Protein AF-0000000072578718 (afdb_homodimer)

pLDDT: mean 79.41, std 19.2, range [30.25, 97.88]

Structure (mmCIF, N/CA/C/O backbone):
data_AF-0000000072578718-model_v1
#
loop_
_entity.id
_entity.type
_entity.pdbx_description
1 polymer Regulator
#
loop_
_atom_site.group_PDB
_atom_site.id
_atom_site.type_symbol
_atom_site.label_atom_id
_atom_site.label_alt_id
_atom_site.label_comp_id
_atom_site.label_asym_id
_atom_site.label_entity_id
_atom_site.label_seq_id
_atom_site.pdbx_PDB_ins_code
_atom_site.Cartn_x
_atom_site.Cartn_y
_atom_site.Cartn_z
_atom_site.occupancy
_atom_site.B_iso_or_equiv
_atom_site.auth_seq_id
_atom_site.auth_comp_id
_atom_site.auth_asym_id
_atom_site.auth_atom_id
_atom_site.pdbx_PDB_model_num
ATOM 1 N N . MET A 1 1 ? 23.891 -76.688 -26.266 1 36.97 1 MET A N 1
ATOM 2 C CA . MET A 1 1 ? 22.969 -75.688 -26.719 1 36.97 1 MET A CA 1
ATOM 3 C C . MET A 1 1 ? 22.672 -74.688 -25.594 1 36.97 1 MET A C 1
ATOM 5 O O . MET A 1 1 ? 21.922 -75 -24.672 1 36.97 1 MET A O 1
ATOM 9 N N . SER A 1 2 ? 23.719 -73.938 -25.172 1 45.69 2 SER A N 1
ATOM 10 C CA . SER A 1 2 ? 23.828 -72.875 -24.156 1 45.69 2 SER A CA 1
ATOM 11 C C . SER A 1 2 ? 22.906 -71.75 -24.484 1 45.69 2 SER A C 1
ATOM 13 O O . SER A 1 2 ? 23.031 -71.062 -25.516 1 45.69 2 SER A O 1
ATOM 15 N N . GLY A 1 3 ? 21.594 -71.812 -24.156 1 40.5 3 GLY A N 1
ATOM 16 C CA . GLY A 1 3 ? 20.594 -70.812 -24.281 1 40.5 3 GLY A CA 1
ATOM 17 C C . GLY A 1 3 ? 21.016 -69.5 -23.609 1 40.5 3 GLY A C 1
ATOM 18 O O . GLY A 1 3 ? 21.203 -69.438 -22.391 1 40.5 3 GLY A O 1
ATOM 19 N N . ASP A 1 4 ? 21.766 -68.688 -24.328 1 46.59 4 ASP A N 1
ATOM 20 C CA . ASP A 1 4 ? 22.094 -67.312 -23.953 1 46.59 4 ASP A CA 1
ATOM 21 C C . ASP A 1 4 ? 20.844 -66.5 -23.656 1 46.59 4 ASP A C 1
ATOM 23 O O . ASP A 1 4 ? 20.016 -66.25 -24.547 1 46.59 4 ASP A O 1
ATOM 27 N N . HIS A 1 5 ? 20.266 -66.625 -22.422 1 47.31 5 HIS A N 1
ATOM 28 C CA . HIS A 1 5 ? 19.234 -65.688 -21.953 1 47.31 5 HIS A CA 1
ATOM 29 C C . HIS A 1 5 ? 19.734 -64.25 -22.016 1 47.31 5 HIS A C 1
ATOM 31 O O . HIS A 1 5 ? 20.656 -63.875 -21.297 1 47.31 5 HIS A O 1
ATOM 37 N N . HIS A 1 6 ? 19.797 -63.688 -23.203 1 49.41 6 HIS A N 1
ATOM 38 C CA . HIS A 1 6 ? 19.953 -62.219 -23.25 1 49.41 6 HIS A CA 1
ATOM 39 C C . HIS A 1 6 ? 18.938 -61.531 -22.375 1 49.41 6 HIS A C 1
ATOM 41 O O . HIS A 1 6 ? 17.719 -61.688 -22.562 1 49.41 6 HIS A O 1
ATOM 47 N N . GLY A 1 7 ? 19.188 -61.344 -21.094 1 42.62 7 GLY A N 1
ATOM 48 C CA . GLY A 1 7 ? 18.406 -60.469 -20.219 1 42.62 7 GLY A CA 1
ATOM 49 C C . GLY A 1 7 ? 18.094 -59.125 -20.844 1 42.62 7 GLY A C 1
ATOM 50 O O . GLY A 1 7 ? 19 -58.375 -21.25 1 42.62 7 GLY A O 1
ATOM 51 N N . VAL A 1 8 ? 17.047 -59.031 -21.562 1 47.25 8 VAL A N 1
ATOM 52 C CA . VAL A 1 8 ? 16.516 -57.75 -21.938 1 47.25 8 VAL A CA 1
ATOM 53 C C . VAL A 1 8 ? 16.562 -56.781 -20.75 1 47.25 8 VAL A C 1
ATOM 55 O O . VAL A 1 8 ? 15.859 -57 -19.75 1 47.25 8 VAL A O 1
ATOM 58 N N . GLN A 1 9 ? 17.719 -56.25 -20.406 1 49.66 9 GLN A N 1
ATOM 59 C CA . GLN A 1 9 ? 17.734 -55.125 -19.5 1 49.66 9 GLN A CA 1
ATOM 60 C C . GLN A 1 9 ? 16.672 -54.094 -19.875 1 49.66 9 GLN A C 1
ATOM 62 O O . GLN A 1 9 ? 16.641 -53.625 -21.016 1 49.66 9 GLN A O 1
ATOM 67 N N . ALA A 1 10 ? 15.414 -54.219 -19.422 1 48.75 10 ALA A N 1
ATOM 68 C CA . ALA A 1 10 ? 14.445 -53.125 -19.516 1 48.75 10 ALA A CA 1
ATOM 69 C C . ALA A 1 10 ? 15.109 -51.781 -19.25 1 48.75 10 ALA A C 1
ATOM 71 O O . ALA A 1 10 ? 15.578 -51.531 -18.141 1 48.75 10 ALA A O 1
ATOM 72 N N . GLN A 1 11 ? 15.781 -51.25 -20.219 1 44.53 11 GLN A N 1
ATOM 73 C CA . GLN A 1 11 ? 16.172 -49.844 -20.078 1 44.53 11 GLN A CA 1
ATOM 74 C C . GLN A 1 11 ? 15.008 -49 -19.547 1 44.53 11 GLN A C 1
ATOM 76 O O . GLN A 1 11 ? 14.008 -48.812 -20.234 1 44.53 11 GLN A O 1
ATOM 81 N N . HIS A 1 12 ? 14.594 -49.125 -18.297 1 45.72 12 HIS A N 1
ATOM 82 C CA . HIS A 1 12 ? 13.711 -48.094 -17.734 1 45.72 12 HIS A CA 1
ATOM 83 C C . HIS A 1 12 ? 14.117 -46.719 -18.219 1 45.72 12 HIS A C 1
ATOM 85 O O . HIS A 1 12 ? 15.227 -46.25 -17.953 1 45.72 12 HIS A O 1
ATOM 91 N N . SER A 1 13 ? 13.906 -46.406 -19.438 1 49 13 SER A N 1
ATOM 92 C CA . SER A 1 13 ? 14.07 -45.031 -19.859 1 49 13 SER A CA 1
ATOM 93 C C . SER A 1 13 ? 13.789 -44.062 -18.719 1 49 13 SER A C 1
ATOM 95 O O . SER A 1 13 ? 12.68 -44.031 -18.172 1 49 13 SER A O 1
ATOM 97 N N . ALA A 1 14 ? 14.648 -43.781 -17.812 1 49.25 14 ALA A N 1
ATOM 98 C CA . ALA A 1 14 ? 14.562 -42.781 -16.766 1 49.25 14 ALA A CA 1
ATOM 99 C C . ALA A 1 14 ? 13.812 -41.531 -17.25 1 49.25 14 ALA A C 1
ATOM 101 O O . ALA A 1 14 ? 14.195 -40.938 -18.25 1 49.25 14 ALA A O 1
ATOM 102 N N . ALA A 1 15 ? 12.555 -41.531 -17.328 1 55.59 15 ALA A N 1
ATOM 103 C CA . ALA A 1 15 ? 11.797 -40.312 -17.641 1 55.59 15 ALA A CA 1
ATOM 104 C C . ALA A 1 15 ? 12.586 -39.062 -17.281 1 55.59 15 ALA A C 1
ATOM 106 O O . ALA A 1 15 ? 13.148 -38.969 -16.188 1 55.59 15 ALA A O 1
ATOM 107 N N . GLN A 1 16 ? 13.273 -38.5 -18.188 1 64.88 16 GLN A N 1
ATOM 108 C CA . GLN A 1 16 ? 14.023 -37.25 -18.016 1 64.88 16 GLN A CA 1
ATOM 109 C C . GLN A 1 16 ? 13.273 -36.281 -17.109 1 64.88 16 GLN A C 1
ATOM 111 O O . GLN A 1 16 ? 12.156 -35.875 -17.422 1 64.88 16 GLN A O 1
ATOM 116 N N . ALA A 1 17 ? 13.641 -36.281 -15.891 1 78.88 17 ALA A N 1
ATOM 117 C CA . ALA A 1 17 ? 13.062 -35.375 -14.898 1 78.88 17 ALA A CA 1
ATOM 118 C C . ALA A 1 17 ? 12.93 -33.969 -15.445 1 78.88 17 ALA A C 1
ATOM 120 O O . ALA A 1 17 ? 13.828 -33.469 -16.125 1 78.88 17 ALA A O 1
ATOM 121 N N . LEU A 1 18 ? 11.695 -33.469 -15.648 1 90.12 18 LEU A N 1
ATOM 122 C CA . LEU A 1 18 ? 11.469 -32.094 -16.094 1 90.12 18 LEU A CA 1
ATOM 123 C C . LEU A 1 18 ? 12.234 -31.109 -15.211 1 90.12 18 LEU A C 1
ATOM 125 O O . LEU A 1 18 ? 12.148 -31.172 -13.984 1 90.12 18 LEU A O 1
ATOM 129 N N . LEU A 1 19 ? 13.078 -30.297 -15.844 1 93.69 19 LEU A N 1
ATOM 130 C CA . LEU A 1 19 ? 13.828 -29.266 -15.133 1 93.69 19 LEU A CA 1
ATOM 131 C C . LEU A 1 19 ? 12.891 -28.25 -14.492 1 93.69 19 LEU A C 1
ATOM 133 O O . LEU A 1 19 ? 11.891 -27.859 -15.102 1 93.69 19 LEU A O 1
ATOM 137 N N . PRO A 1 20 ? 13.172 -27.953 -13.289 1 96.38 20 PRO A N 1
ATOM 138 C CA . PRO A 1 20 ? 12.359 -26.906 -12.656 1 96.38 20 PRO A CA 1
ATOM 139 C C . PRO A 1 20 ? 12.422 -25.578 -13.406 1 96.38 20 PRO A C 1
ATOM 141 O O . PRO A 1 20 ? 13.422 -25.297 -14.078 1 96.38 20 PRO A O 1
ATOM 144 N N . LEU A 1 21 ? 11.352 -24.812 -13.383 1 97.31 21 LEU A N 1
ATOM 145 C CA . LEU A 1 21 ? 11.312 -23.453 -13.922 1 97.31 21 LEU A CA 1
ATOM 146 C C . LEU A 1 21 ? 11.609 -22.422 -12.836 1 97.31 21 LEU A C 1
ATOM 148 O O . LEU A 1 21 ? 10.914 -22.375 -11.82 1 97.31 21 LEU A O 1
ATOM 152 N N . SER A 1 22 ? 12.68 -21.734 -12.953 1 97.62 22 SER A N 1
ATOM 153 C CA . SER A 1 22 ? 13.047 -20.641 -12.047 1 97.62 22 SER A CA 1
ATOM 154 C C . SER A 1 22 ? 12.648 -19.281 -12.609 1 97.62 22 SER A C 1
ATOM 156 O O . SER A 1 22 ? 13.016 -18.953 -13.742 1 97.62 22 SER A O 1
ATOM 158 N N . LEU A 1 23 ? 11.797 -18.516 -11.836 1 96.69 23 LEU A N 1
ATOM 159 C CA . LEU A 1 23 ? 11.344 -17.188 -12.242 1 96.69 23 LEU A CA 1
ATOM 160 C C . LEU A 1 23 ? 11.562 -16.172 -11.125 1 96.69 23 LEU A C 1
ATOM 162 O O . LEU A 1 23 ? 11.68 -16.547 -9.961 1 96.69 23 LEU A O 1
ATOM 166 N N . CYS A 1 24 ? 11.711 -14.93 -11.516 1 95.75 24 CYS A N 1
ATOM 167 C CA . CYS A 1 24 ? 11.586 -13.812 -10.586 1 95.75 24 CYS A CA 1
ATOM 168 C C . CYS A 1 24 ? 10.203 -13.172 -10.695 1 95.75 24 CYS A C 1
ATOM 170 O O . CYS A 1 24 ? 9.938 -12.414 -11.625 1 95.75 24 CYS A O 1
ATOM 172 N N . LEU A 1 25 ? 9.344 -13.562 -9.734 1 94.81 25 LEU A N 1
ATOM 173 C CA . LEU A 1 25 ? 7.973 -13.047 -9.766 1 94.81 25 LEU A CA 1
ATOM 174 C C . LEU A 1 25 ? 7.879 -11.719 -9.016 1 94.81 25 LEU A C 1
ATOM 176 O O . LEU A 1 25 ? 8.75 -11.391 -8.211 1 94.81 25 LEU A O 1
ATOM 180 N N . SER A 1 26 ? 6.781 -10.906 -9.359 1 90.75 26 SER A N 1
ATOM 181 C CA . SER A 1 26 ? 6.449 -9.719 -8.578 1 90.75 26 SER A CA 1
ATOM 182 C C . SER A 1 26 ? 5.332 -10.008 -7.582 1 90.75 26 SER A C 1
ATOM 184 O O . SER A 1 26 ? 4.281 -10.531 -7.957 1 90.75 26 SER A O 1
ATOM 186 N N . GLN A 1 27 ? 5.629 -9.844 -6.363 1 91.31 27 GLN A N 1
ATOM 187 C CA . GLN A 1 27 ? 4.609 -9.922 -5.324 1 91.31 27 GLN A CA 1
ATOM 188 C C . GLN A 1 27 ? 4.035 -8.547 -5.008 1 91.31 27 GLN A C 1
ATOM 190 O O . GLN A 1 27 ? 4.781 -7.59 -4.797 1 91.31 27 GLN A O 1
ATOM 195 N N . MET A 1 28 ? 2.719 -8.516 -5.133 1 84.06 28 MET A N 1
ATOM 196 C CA . MET A 1 28 ? 2.037 -7.32 -4.648 1 84.06 28 MET A CA 1
ATOM 197 C C . MET A 1 28 ? 2.059 -7.258 -3.127 1 84.06 28 MET A C 1
ATOM 199 O O . MET A 1 28 ? 1.495 -8.125 -2.457 1 84.06 28 MET A O 1
ATOM 203 N N . THR A 1 29 ? 3.008 -6.586 -2.926 1 73.12 29 THR A N 1
ATOM 204 C CA . THR A 1 29 ? 3.016 -6.281 -1.499 1 73.12 29 THR A CA 1
ATOM 205 C C . THR A 1 29 ? 2.4 -4.91 -1.234 1 73.12 29 THR A C 1
ATOM 207 O O . THR A 1 29 ? 2.43 -4.031 -2.102 1 73.12 29 THR A O 1
ATOM 210 N N . GLY A 1 30 ? 1.43 -4.832 -0.711 1 65.81 30 GLY A N 1
ATOM 211 C CA . GLY A 1 30 ? 0.825 -3.541 -0.42 1 65.81 30 GLY A CA 1
ATOM 212 C C . GLY A 1 30 ? 0.675 -3.273 1.065 1 65.81 30 GLY A C 1
ATOM 213 O O . GLY A 1 30 ? 0.476 -4.203 1.852 1 65.81 30 GLY A O 1
ATOM 214 N N . ALA A 1 31 ? 1.422 -2.965 1.586 1 59.28 31 ALA A N 1
ATOM 215 C CA . ALA A 1 31 ? 1.235 -2.412 2.926 1 59.28 31 ALA A CA 1
ATOM 216 C C . ALA A 1 31 ? 1.241 -0.886 2.895 1 59.28 31 ALA A C 1
ATOM 218 O O . ALA A 1 31 ? 1.897 -0.279 2.045 1 59.28 31 ALA A O 1
ATOM 219 N N . LEU A 1 32 ? 0.136 -0.318 3.312 1 60.66 32 LEU A N 1
ATOM 220 C CA . LEU A 1 32 ? 0.4 1.061 3.709 1 60.66 32 LEU A CA 1
ATOM 221 C C . LEU A 1 32 ? 1.8 1.199 4.297 1 60.66 32 LEU A C 1
ATOM 223 O O . LEU A 1 32 ? 2.217 0.378 5.117 1 60.66 32 LEU A O 1
ATOM 227 N N . GLU A 1 33 ? 2.643 1.612 3.264 1 72 33 GLU A N 1
ATOM 228 C CA . GLU A 1 33 ? 3.957 1.909 3.826 1 72 33 GLU A CA 1
ATOM 229 C C . GLU A 1 33 ? 3.996 3.312 4.426 1 72 33 GLU A C 1
ATOM 231 O O . GLU A 1 33 ? 3.234 4.191 4.012 1 72 33 GLU A O 1
ATOM 236 N N . TRP A 1 34 ? 4.75 3.328 5.441 1 76.25 34 TRP A N 1
ATOM 237 C CA . TRP A 1 34 ? 4.992 4.629 6.055 1 76.25 34 TRP A CA 1
ATOM 238 C C . TRP A 1 34 ? 6.391 5.137 5.723 1 76.25 34 TRP A C 1
ATOM 240 O O . TRP A 1 34 ? 7.379 4.422 5.91 1 76.25 34 TRP A O 1
ATOM 250 N N . GLU A 1 35 ? 6.41 6.258 5.043 1 86.94 35 GLU A N 1
ATOM 251 C CA . GLU A 1 35 ? 7.68 6.914 4.734 1 86.94 35 GLU A CA 1
ATOM 252 C C . GLU A 1 35 ? 7.84 8.203 5.531 1 86.94 35 GLU A C 1
ATOM 254 O O . GLU A 1 35 ? 6.871 8.945 5.723 1 86.94 35 GLU A O 1
ATOM 259 N N . ASP A 1 36 ? 9.086 8.438 5.934 1 92.06 36 ASP A N 1
ATOM 260 C CA . ASP A 1 36 ? 9.391 9.688 6.633 1 92.06 36 ASP A CA 1
ATOM 261 C C . ASP A 1 36 ? 9.422 10.867 5.664 1 92.06 36 ASP A C 1
ATOM 263 O O . ASP A 1 36 ? 10.031 10.781 4.598 1 92.06 36 ASP A O 1
ATOM 267 N N . VAL A 1 37 ? 8.781 11.914 6.039 1 94.81 37 VAL A N 1
ATOM 268 C CA . VAL A 1 37 ? 8.766 13.141 5.254 1 94.81 37 VAL A CA 1
ATOM 269 C C . VAL A 1 37 ? 9.062 14.336 6.152 1 94.81 37 VAL A C 1
ATOM 271 O O . VAL A 1 37 ? 8.266 14.68 7.027 1 94.81 37 VAL A O 1
ATOM 274 N N . PRO A 1 38 ? 10.258 15.008 5.941 1 97 38 PRO A N 1
ATOM 275 C CA . PRO A 1 38 ? 10.469 16.266 6.66 1 97 38 PRO A CA 1
ATOM 276 C C . PRO A 1 38 ? 9.398 17.312 6.359 1 97 38 PRO A C 1
ATOM 278 O O . PRO A 1 38 ? 8.984 17.469 5.203 1 97 38 PRO A O 1
ATOM 281 N N . ALA A 1 39 ? 8.945 17.938 7.422 1 97.81 39 ALA A N 1
ATOM 282 C CA . ALA A 1 39 ? 7.934 18.984 7.277 1 97.81 39 ALA A CA 1
ATOM 283 C C . ALA A 1 39 ? 8.266 20.188 8.148 1 97.81 39 ALA A C 1
ATOM 285 O O . ALA A 1 39 ? 8.828 20.047 9.234 1 97.81 39 ALA A O 1
ATOM 286 N N . GLU A 1 40 ? 7.949 21.359 7.66 1 97.88 40 GLU A N 1
ATOM 287 C CA . GLU A 1 40 ? 8.094 22.609 8.406 1 97.88 40 GLU A CA 1
ATOM 288 C C . GLU A 1 40 ? 6.773 23.359 8.484 1 97.88 40 GLU A C 1
ATOM 290 O O . GLU A 1 40 ? 6.125 23.594 7.457 1 97.88 40 GLU A O 1
ATOM 295 N N . PHE A 1 41 ? 6.438 23.734 9.734 1 97.38 41 PHE A N 1
ATOM 296 C CA . PHE A 1 41 ? 5.258 24.562 9.984 1 97.38 41 PHE A CA 1
ATOM 297 C C . PHE A 1 41 ? 5.645 26 10.273 1 97.38 41 PHE A C 1
ATOM 299 O O . PHE A 1 41 ? 6.473 26.266 11.148 1 97.38 41 PHE A O 1
ATOM 306 N N . ARG A 1 42 ? 5.043 26.906 9.516 1 97 42 ARG A N 1
ATOM 307 C CA . ARG A 1 42 ? 5.336 28.328 9.688 1 97 42 ARG A CA 1
ATOM 308 C C . ARG A 1 42 ? 4.055 29.141 9.891 1 97 42 ARG A C 1
ATOM 310 O O . ARG A 1 42 ? 3.031 28.844 9.266 1 97 42 ARG A O 1
ATOM 317 N N . TYR A 1 43 ? 4.188 30.125 10.766 1 96.12 43 TYR A N 1
ATOM 318 C CA . TYR A 1 43 ? 3.084 31.031 11.008 1 96.12 43 TYR A CA 1
ATOM 319 C C . TYR A 1 43 ? 3.5 32.469 10.727 1 96.12 43 TYR A C 1
ATOM 321 O O . TYR A 1 43 ? 4.535 32.938 11.219 1 96.12 43 TYR A O 1
ATOM 329 N N . ASP A 1 44 ? 2.777 33.125 9.875 1 91.88 44 ASP A N 1
ATOM 330 C CA . ASP A 1 44 ? 2.949 34.531 9.539 1 91.88 44 ASP A CA 1
ATOM 331 C C . ASP A 1 44 ? 1.805 35.375 10.102 1 91.88 44 ASP A C 1
ATOM 333 O O . ASP A 1 44 ? 0.661 35.25 9.656 1 91.88 44 ASP A O 1
ATOM 337 N N . PRO A 1 45 ? 2.041 36.25 11.008 1 90.06 45 PRO A N 1
ATOM 338 C CA . PRO A 1 45 ? 0.981 37.062 11.617 1 90.06 45 PRO A CA 1
ATOM 339 C C . PRO A 1 45 ? 0.254 37.938 10.602 1 90.06 45 PRO A C 1
ATOM 341 O O . PRO A 1 45 ? -0.84 38.438 10.883 1 90.06 45 PRO A O 1
ATOM 344 N N . ASP A 1 46 ? 0.912 38.156 9.453 1 87.06 46 ASP A N 1
ATOM 345 C CA . ASP A 1 46 ? 0.249 38.938 8.414 1 87.06 46 ASP A CA 1
ATOM 346 C C . ASP A 1 46 ? -0.799 38.125 7.68 1 87.06 46 ASP A C 1
ATOM 348 O O . ASP A 1 46 ? -1.639 38.656 6.957 1 87.06 46 ASP A O 1
ATOM 352 N N . HIS A 1 47 ? -0.762 36.781 7.797 1 89.5 47 HIS A N 1
ATOM 353 C CA . HIS A 1 47 ? -1.761 35.844 7.297 1 89.5 47 HIS A CA 1
ATOM 354 C C . HIS A 1 47 ? -2.244 34.906 8.398 1 89.5 47 HIS A C 1
ATOM 356 O O . HIS A 1 47 ? -2.031 33.719 8.328 1 89.5 47 HIS A O 1
ATOM 362 N N . PRO A 1 48 ? -2.859 35.594 9.398 1 93.94 48 PRO A N 1
ATOM 363 C CA . PRO A 1 48 ? -3.02 34.938 10.703 1 93.94 48 PRO A CA 1
ATOM 364 C C . PRO A 1 48 ? -3.984 33.75 10.656 1 93.94 48 PRO A C 1
ATOM 366 O O . PRO A 1 48 ? -4.062 32.969 11.617 1 93.94 48 PRO A O 1
ATOM 369 N N . LEU A 1 49 ? -4.691 33.531 9.547 1 94.56 49 LEU A N 1
ATOM 370 C CA . LEU A 1 49 ? -5.668 32.469 9.453 1 94.56 49 LEU A CA 1
ATOM 371 C C . LEU A 1 49 ? -5.016 31.188 8.93 1 94.56 49 LEU A C 1
ATOM 373 O O . LEU A 1 49 ? -5.617 30.109 8.977 1 94.56 49 LEU A O 1
ATOM 377 N N . LEU A 1 50 ? -3.748 31.328 8.5 1 95.19 50 LEU A N 1
ATOM 378 C CA . LEU A 1 50 ? -3.148 30.203 7.773 1 95.19 50 LEU A CA 1
ATOM 379 C C . LEU A 1 50 ? -1.894 29.703 8.484 1 95.19 50 LEU A C 1
ATOM 381 O O . LEU A 1 50 ? -1.176 30.484 9.109 1 95.19 50 LEU A O 1
ATOM 385 N N . VAL A 1 51 ? -1.682 28.438 8.414 1 96.81 51 VAL A N 1
ATOM 386 C CA . VAL A 1 51 ? -0.401 27.797 8.68 1 96.81 51 VAL A CA 1
ATOM 387 C C . VAL A 1 51 ? 0.202 27.281 7.367 1 96.81 51 VAL A C 1
ATOM 389 O O . VAL A 1 51 ? -0.476 26.609 6.582 1 96.81 51 VAL A O 1
ATOM 392 N N . THR A 1 52 ? 1.433 27.703 7.133 1 97 52 THR A N 1
ATOM 393 C CA . THR A 1 52 ? 2.158 27.203 5.973 1 97 52 THR A CA 1
ATOM 394 C C . THR A 1 52 ? 2.926 25.938 6.32 1 97 52 THR A C 1
ATOM 396 O O . THR A 1 52 ? 3.688 25.906 7.289 1 97 52 THR A O 1
ATOM 399 N N . ILE A 1 53 ? 2.65 24.828 5.602 1 97.69 53 ILE A N 1
ATOM 400 C CA . ILE A 1 53 ? 3.352 23.562 5.812 1 97.69 53 ILE A CA 1
ATOM 401 C C . ILE A 1 53 ? 4.184 23.219 4.578 1 97.69 53 ILE A C 1
ATOM 403 O O . ILE A 1 53 ? 3.65 23.109 3.471 1 97.69 53 ILE A O 1
ATOM 407 N N . ARG A 1 54 ? 5.426 23.047 4.762 1 96.94 54 ARG A N 1
ATOM 408 C CA . ARG A 1 54 ? 6.316 22.594 3.701 1 96.94 54 ARG A CA 1
ATOM 409 C C . ARG A 1 54 ? 6.707 21.125 3.908 1 96.94 54 ARG A C 1
ATOM 411 O O . ARG A 1 54 ? 7.262 20.781 4.949 1 96.94 54 ARG A O 1
ATOM 418 N N . PHE A 1 55 ? 6.316 20.266 2.918 1 96.56 55 PHE A N 1
ATOM 419 C CA . PHE A 1 55 ? 6.715 18.859 2.918 1 96.56 55 PHE A CA 1
ATOM 420 C C . PHE A 1 55 ? 7.875 18.625 1.959 1 96.56 55 PHE A C 1
ATOM 422 O O . PHE A 1 55 ? 7.855 19.109 0.822 1 96.56 55 PHE A O 1
ATOM 429 N N . ALA A 1 56 ? 8.812 17.938 2.375 1 95.88 56 ALA A N 1
ATOM 430 C CA . ALA A 1 56 ? 9.969 17.641 1.534 1 95.88 56 ALA A CA 1
ATOM 431 C C . ALA A 1 56 ? 10.18 16.141 1.412 1 95.88 56 ALA A C 1
ATOM 433 O O . ALA A 1 56 ? 11.188 15.602 1.884 1 95.88 56 ALA A O 1
ATOM 434 N N . PRO A 1 57 ? 9.242 15.438 0.706 1 92.12 57 PRO A N 1
ATOM 435 C CA . PRO A 1 57 ? 9.414 13.992 0.529 1 92.12 57 PRO A CA 1
ATOM 436 C C . PRO A 1 57 ? 10.672 13.641 -0.268 1 92.12 57 PRO A C 1
ATOM 438 O O . PRO A 1 57 ? 11.141 14.453 -1.07 1 92.12 57 PRO A O 1
ATOM 441 N N . GLU A 1 58 ? 11.148 12.438 0.027 1 88.25 58 GLU A N 1
ATOM 442 C CA . GLU A 1 58 ? 12.273 11.945 -0.765 1 88.25 58 GLU A CA 1
ATOM 443 C C . GLU A 1 58 ? 11.836 11.586 -2.18 1 88.25 58 GLU A C 1
ATOM 445 O O . GLU A 1 58 ? 10.789 10.961 -2.371 1 88.25 58 GLU A O 1
ATOM 450 N N . GLY A 1 59 ? 12.562 12.023 -3.195 1 86.25 59 GLY A N 1
ATOM 451 C CA . GLY A 1 59 ? 12.297 11.625 -4.566 1 86.25 59 GLY A CA 1
ATOM 452 C C . GLY A 1 59 ? 11.273 12.508 -5.258 1 86.25 59 GLY A C 1
ATOM 453 O O . GLY A 1 59 ? 10.836 12.211 -6.371 1 86.25 59 GLY A O 1
ATOM 454 N N . ALA A 1 60 ? 10.773 13.453 -4.57 1 84.12 60 ALA A N 1
ATOM 455 C CA . ALA A 1 60 ? 9.828 14.391 -5.164 1 84.12 60 ALA A CA 1
ATOM 456 C C . ALA A 1 60 ? 10.117 15.82 -4.715 1 84.12 60 ALA A C 1
ATOM 458 O O . ALA A 1 60 ? 10.719 16.031 -3.662 1 84.12 60 ALA A O 1
ATOM 459 N N . PRO A 1 61 ? 9.844 16.781 -5.508 1 90.88 61 PRO A N 1
ATOM 460 C CA . PRO A 1 61 ? 10.023 18.172 -5.074 1 90.88 61 PRO A CA 1
ATOM 461 C C . PRO A 1 61 ? 9.195 18.516 -3.836 1 90.88 61 PRO A C 1
ATOM 463 O O . PRO A 1 61 ? 8.125 17.938 -3.627 1 90.88 61 PRO A O 1
ATOM 466 N N . PRO A 1 62 ? 9.797 19.422 -3.109 1 94.12 62 PRO A N 1
ATOM 467 C CA . PRO A 1 62 ? 9.008 19.859 -1.959 1 94.12 62 PRO A CA 1
ATOM 468 C C . PRO A 1 62 ? 7.691 20.516 -2.367 1 94.12 62 PRO A C 1
ATOM 470 O O . PRO A 1 62 ? 7.605 21.125 -3.438 1 94.12 62 PRO A O 1
ATOM 473 N N . VAL A 1 63 ? 6.73 20.359 -1.527 1 92.88 63 VAL A N 1
ATOM 474 C CA . VAL A 1 63 ? 5.422 20.953 -1.77 1 92.88 63 VAL A CA 1
ATOM 475 C C . VAL A 1 63 ? 4.996 21.781 -0.557 1 92.88 63 VAL A C 1
ATOM 477 O O . VAL A 1 63 ? 5.254 21.391 0.585 1 92.88 63 VAL A O 1
ATOM 480 N N . THR A 1 64 ? 4.383 22.922 -0.792 1 94.88 64 THR A N 1
ATOM 481 C CA . THR A 1 64 ? 3.895 23.797 0.271 1 94.88 64 THR A CA 1
ATOM 482 C C . THR A 1 64 ? 2.371 23.859 0.259 1 94.88 64 THR A C 1
ATOM 484 O O . THR A 1 64 ? 1.76 24.031 -0.8 1 94.88 64 THR A O 1
ATOM 487 N N . TRP A 1 65 ? 1.836 23.641 1.383 1 94.88 65 TRP A N 1
ATOM 488 C CA . TRP A 1 65 ? 0.393 23.75 1.565 1 94.88 65 TRP A CA 1
ATOM 489 C C . TRP A 1 65 ? 0.059 24.859 2.568 1 94.88 65 TRP A C 1
ATOM 491 O O . TRP A 1 65 ? 0.77 25.031 3.561 1 94.88 65 TRP A O 1
ATOM 501 N N . HIS A 1 66 ? -0.997 25.594 2.33 1 94.81 66 HIS A N 1
ATOM 502 C CA . HIS A 1 66 ? -1.569 26.531 3.295 1 94.81 66 HIS A CA 1
ATOM 503 C C . HIS A 1 66 ? -2.834 25.953 3.928 1 94.81 66 HIS A C 1
ATOM 505 O O . HIS A 1 66 ? -3.818 25.688 3.232 1 94.81 66 HIS A O 1
ATOM 511 N N . VAL A 1 67 ? -2.783 25.781 5.191 1 96.75 67 VAL A N 1
ATOM 512 C CA . VAL A 1 67 ? -3.854 25.125 5.934 1 96.75 67 VAL A CA 1
ATOM 513 C C . VAL A 1 67 ? -4.453 26.094 6.949 1 96.75 67 VAL A C 1
ATOM 515 O O . VAL A 1 67 ? -3.725 26.844 7.602 1 96.75 67 VAL A O 1
ATOM 518 N N . GLY A 1 68 ? -5.73 26.125 7.066 1 96.44 68 GLY A N 1
ATOM 519 C CA . GLY A 1 68 ? -6.348 26.938 8.102 1 96.44 68 GLY A CA 1
ATOM 520 C C . GLY A 1 68 ? -5.824 26.625 9.492 1 96.44 68 GLY A C 1
ATOM 521 O O . GLY A 1 68 ? -5.773 25.453 9.891 1 96.44 68 GLY A O 1
ATOM 522 N N . ARG A 1 69 ? -5.457 27.672 10.18 1 97.19 69 ARG A N 1
ATOM 523 C CA . ARG A 1 69 ? -4.941 27.5 11.531 1 97.19 69 ARG A CA 1
ATOM 524 C C . ARG A 1 69 ? -5.953 26.797 12.422 1 97.19 69 ARG A C 1
ATOM 526 O O . ARG A 1 69 ? -5.605 25.844 13.117 1 97.19 69 ARG A O 1
ATOM 533 N N . ASP A 1 70 ? -7.211 27.297 12.32 1 95.81 70 ASP A N 1
ATOM 534 C CA . ASP A 1 70 ? -8.258 26.703 13.148 1 95.81 70 ASP A CA 1
ATOM 535 C C . ASP A 1 70 ? -8.57 25.281 12.695 1 95.81 70 ASP A C 1
ATOM 537 O O . ASP A 1 70 ? -8.875 24.422 13.516 1 95.81 70 ASP A O 1
ATOM 541 N N . LEU A 1 71 ? -8.555 25.047 11.414 1 95.25 71 LEU A N 1
ATOM 542 C CA . LEU A 1 71 ? -8.758 23.703 10.867 1 95.25 71 LEU A CA 1
ATOM 543 C C . LEU A 1 71 ? -7.73 22.734 11.422 1 95.25 71 LEU A C 1
ATOM 545 O O . LEU A 1 71 ? -8.078 21.641 11.859 1 95.25 71 LEU A O 1
ATOM 549 N N . LEU A 1 72 ? -6.461 23.109 11.438 1 97.38 72 LEU A N 1
ATOM 550 C CA . LEU A 1 72 ? -5.375 22.281 11.953 1 97.38 72 LEU A CA 1
ATOM 551 C C . LEU A 1 72 ? -5.523 22.062 13.453 1 97.38 72 LEU A C 1
ATOM 553 O O . LEU A 1 72 ? -5.391 20.922 13.922 1 97.38 72 LEU A O 1
ATOM 557 N N . HIS A 1 73 ? -5.84 23.109 14.18 1 96.31 73 HIS A N 1
ATOM 558 C CA . HIS A 1 73 ? -6.012 23.047 15.625 1 96.31 73 HIS A CA 1
ATOM 559 C C . HIS A 1 73 ? -7.145 22.094 16 1 96.31 73 HIS A C 1
ATOM 561 O O . HIS A 1 73 ? -6.961 21.203 16.828 1 96.31 73 HIS A O 1
ATOM 567 N N . GLU A 1 74 ? -8.305 22.297 15.422 1 94.19 74 GLU A N 1
ATOM 568 C CA . GLU A 1 74 ? -9.477 21.469 15.695 1 94.19 74 GLU A CA 1
ATOM 569 C C . GLU A 1 74 ? -9.227 2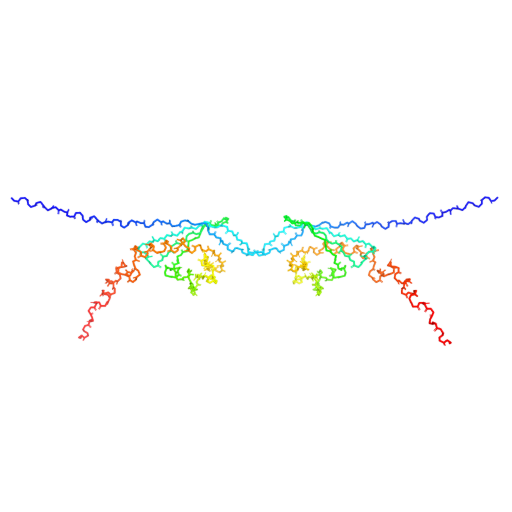0.016 15.297 1 94.19 74 GLU A C 1
ATOM 571 O O . GLU A 1 74 ? -9.633 19.094 16 1 94.19 74 GLU A O 1
ATOM 576 N N . GLY A 1 75 ? -8.578 19.859 14.18 1 93.62 75 GLY A N 1
ATOM 577 C CA . GLY A 1 75 ? -8.328 18.547 13.617 1 93.62 75 GLY A CA 1
ATOM 578 C C . GLY A 1 75 ? -7.484 17.656 14.516 1 93.62 75 GLY A C 1
ATOM 579 O O . GLY A 1 75 ? -7.516 16.438 14.391 1 93.62 75 GLY A O 1
ATOM 580 N N . LEU A 1 76 ? -6.672 18.25 15.375 1 93.12 76 LEU A N 1
ATOM 581 C CA . LEU A 1 76 ? -5.836 17.469 16.281 1 93.12 76 LEU A CA 1
ATOM 582 C C . LEU A 1 76 ? -6.691 16.75 17.328 1 93.12 76 LEU A C 1
ATOM 584 O O . LEU A 1 76 ? -6.211 15.836 18 1 93.12 76 LEU A O 1
ATOM 588 N N . ARG A 1 77 ? -8.008 17.125 17.438 1 87.06 77 ARG A N 1
ATOM 589 C CA . ARG A 1 77 ? -8.867 16.531 18.469 1 87.06 77 ARG A CA 1
ATOM 590 C C . ARG A 1 77 ? -10.125 15.938 17.844 1 87.06 77 ARG A C 1
ATOM 592 O O . ARG A 1 77 ? -10.703 14.992 18.391 1 87.06 77 ARG A O 1
ATOM 599 N N . THR A 1 78 ? -10.547 16.516 16.828 1 85.31 78 THR A N 1
ATOM 600 C CA . THR A 1 78 ? -11.75 16.078 16.125 1 85.31 78 THR A CA 1
ATOM 601 C C . THR A 1 78 ? -11.531 16.141 14.609 1 85.31 78 THR A C 1
ATOM 603 O O . THR A 1 78 ? -10.508 16.625 14.141 1 85.31 78 THR A O 1
ATOM 606 N N . THR A 1 79 ? -12.438 15.586 13.867 1 86.94 79 THR A N 1
ATOM 607 C CA . THR A 1 79 ? -12.352 15.68 12.414 1 86.94 79 THR A CA 1
ATOM 608 C C . THR A 1 79 ? -12.648 17.094 11.945 1 86.94 79 THR A C 1
ATOM 610 O O . THR A 1 79 ? -13.609 17.719 12.406 1 86.94 79 THR A O 1
ATOM 613 N N . SER A 1 80 ? -11.75 17.688 11.117 1 91.5 80 SER A N 1
ATOM 614 C CA . SER A 1 80 ? -11.922 19.031 10.578 1 91.5 80 SER A CA 1
ATOM 615 C C . SER A 1 80 ? -11.5 19.094 9.109 1 91.5 80 SER A C 1
ATOM 617 O O . SER A 1 80 ? -10.617 18.359 8.68 1 91.5 80 SER A O 1
ATOM 619 N N . GLY A 1 81 ? -12.172 20.016 8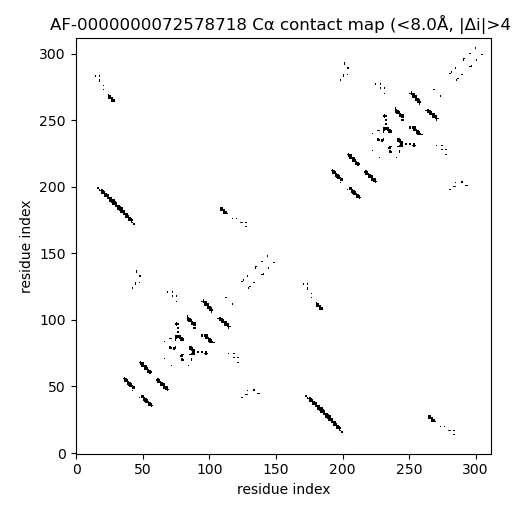.336 1 90.75 81 GLY A N 1
ATOM 620 C CA . GLY A 1 81 ? -11.867 20.203 6.926 1 90.75 81 GLY A CA 1
ATOM 621 C C . GLY A 1 81 ? -12.867 19.547 6 1 90.75 81 GLY A C 1
ATOM 622 O O . GLY A 1 81 ? -13.297 18.422 6.25 1 90.75 81 GLY A O 1
ATOM 623 N N . LEU A 1 82 ? -13.336 20.172 4.934 1 84.31 82 LEU A N 1
ATOM 624 C CA . LEU A 1 82 ? -14.305 19.656 3.975 1 84.31 82 LEU A CA 1
ATOM 625 C C . LEU A 1 82 ? -13.766 19.719 2.553 1 84.31 82 LEU A C 1
ATOM 627 O O . LEU A 1 82 ? -14.414 19.266 1.609 1 84.31 82 LEU A O 1
ATOM 631 N N . GLY A 1 83 ? -12.617 20.156 2.354 1 87.5 83 GLY A N 1
ATOM 632 C CA . GLY A 1 83 ? -12.047 20.328 1.029 1 87.5 83 GLY A CA 1
ATOM 633 C C . GLY A 1 83 ? -10.781 19.516 0.81 1 87.5 83 GLY A C 1
ATOM 634 O O . GLY A 1 83 ? -10.742 18.328 1.103 1 87.5 83 GLY A O 1
ATOM 635 N N . ASP A 1 84 ? -9.82 20.188 0.253 1 89.69 84 ASP A N 1
ATOM 636 C CA . ASP A 1 84 ? -8.57 19.547 -0.153 1 89.69 84 ASP A CA 1
ATOM 637 C C . ASP A 1 84 ? -7.719 19.188 1.062 1 89.69 84 ASP A C 1
ATOM 639 O O . ASP A 1 84 ? -6.773 18.391 0.951 1 89.69 84 ASP A O 1
ATOM 643 N N . VAL A 1 85 ? -8.094 19.781 2.148 1 93.69 85 VAL A N 1
ATOM 644 C CA . VAL A 1 85 ? -7.359 19.5 3.379 1 93.69 85 VAL A CA 1
ATOM 645 C C . VAL A 1 85 ? -8.32 18.969 4.445 1 93.69 85 VAL A C 1
ATOM 647 O O . VAL A 1 85 ? -9.336 19.594 4.738 1 93.69 85 VAL A O 1
ATOM 650 N N . GLN A 1 86 ? -8.07 17.766 4.988 1 91.5 86 GLN A N 1
ATOM 651 C CA . GLN A 1 86 ? -8.805 17.188 6.113 1 91.5 86 GLN A CA 1
ATOM 652 C C . GLN A 1 86 ? -7.852 16.719 7.207 1 91.5 86 GLN A C 1
ATOM 654 O O . GLN A 1 86 ? -6.793 16.156 6.91 1 91.5 86 GLN A O 1
ATOM 659 N N . VAL A 1 87 ? -8.164 17.016 8.375 1 93.5 87 VAL A N 1
ATOM 660 C CA . VAL A 1 87 ? -7.402 16.562 9.539 1 93.5 87 VAL A CA 1
ATOM 661 C C . VAL A 1 87 ? -8.312 15.82 10.5 1 93.5 87 VAL A C 1
ATOM 663 O O . VAL A 1 87 ? -9.461 16.219 10.719 1 93.5 87 VAL A O 1
ATOM 666 N N . TRP A 1 88 ? -7.84 14.656 10.984 1 87.19 88 TRP A N 1
ATOM 667 C CA . TRP A 1 88 ? -8.672 13.953 11.945 1 87.19 88 TRP A CA 1
ATOM 668 C C . TRP A 1 88 ? -7.82 13.188 12.945 1 87.19 88 TRP A C 1
ATOM 670 O O . TRP A 1 88 ? -6.68 12.828 12.648 1 87.19 88 TRP A O 1
ATOM 680 N N . ALA A 1 89 ? -8.203 13.133 14.18 1 82.06 89 ALA A N 1
ATOM 681 C CA . ALA A 1 89 ? -7.566 12.352 15.234 1 82.06 89 ALA A CA 1
ATOM 682 C C . ALA A 1 89 ? -8.211 10.977 15.367 1 82.06 89 ALA A C 1
ATOM 684 O O . ALA A 1 89 ? -9.406 10.812 15.109 1 82.06 89 ALA A O 1
ATOM 685 N N . ASP A 1 90 ? -7.371 9.898 15.297 1 63.5 90 ASP A N 1
ATOM 686 C CA . ASP A 1 90 ? -7.922 8.57 15.555 1 63.5 90 ASP A CA 1
ATOM 687 C C . ASP A 1 90 ? -8.68 8.531 16.875 1 63.5 90 ASP A C 1
ATOM 689 O O . ASP A 1 90 ? -8.625 9.492 17.656 1 63.5 90 ASP A O 1
ATOM 693 N N . THR A 1 91 ? -9.148 7.332 17.172 1 54.44 91 THR A N 1
ATOM 694 C CA . THR A 1 91 ? -9.914 7.148 18.391 1 54.44 91 THR A CA 1
ATOM 695 C C . THR A 1 91 ? -9.148 7.68 19.594 1 54.44 91 THR A C 1
ATOM 697 O O . THR A 1 91 ? -7.918 7.668 19.609 1 54.44 91 THR A O 1
ATOM 700 N N . PRO A 1 92 ? -9.906 8.523 20.375 1 50.5 92 PRO A N 1
ATOM 701 C CA . PRO A 1 92 ? -9.469 9.258 21.562 1 50.5 92 PRO A CA 1
ATOM 702 C C . PRO A 1 92 ? -8.469 8.469 22.406 1 50.5 92 PRO A C 1
ATOM 704 O O . PRO A 1 92 ? -7.73 9.047 23.203 1 50.5 92 PRO A O 1
ATOM 707 N N . THR A 1 93 ? -8.484 7.219 22.266 1 49.69 93 THR A N 1
ATOM 708 C CA . THR A 1 93 ? -7.668 6.598 23.297 1 49.69 93 THR A CA 1
ATOM 709 C C . THR A 1 93 ? -6.191 6.914 23.094 1 49.69 93 THR A C 1
ATOM 711 O O . THR A 1 93 ? -5.445 7.082 24.062 1 49.69 93 THR A O 1
ATOM 714 N N . ASP A 1 94 ? -5.766 6.965 21.844 1 51 94 ASP A N 1
ATOM 715 C CA . ASP A 1 94 ? -4.344 7.27 21.719 1 51 94 ASP A CA 1
ATOM 716 C C . ASP A 1 94 ? -4.137 8.664 21.125 1 51 94 ASP A C 1
ATOM 718 O O . ASP A 1 94 ? -4.004 8.812 19.906 1 51 94 ASP A O 1
ATOM 722 N N . ARG A 1 95 ? -4.43 9.688 21.938 1 61.78 95 ARG A N 1
ATOM 723 C CA . ARG A 1 95 ? -4.359 11.125 21.672 1 61.78 95 ARG A CA 1
ATOM 724 C C . ARG A 1 95 ? -2.955 11.539 21.25 1 61.78 95 ARG A C 1
ATOM 726 O O . ARG A 1 95 ? -2.576 12.703 21.375 1 61.78 95 ARG A O 1
ATOM 733 N N . GLU A 1 96 ? -2.215 10.625 20.672 1 78.88 96 GLU A N 1
ATOM 734 C CA . GLU A 1 96 ? -0.823 10.961 20.391 1 78.88 96 GLU A CA 1
ATOM 735 C C . GLU A 1 96 ? -0.624 11.273 18.906 1 78.88 96 GLU A C 1
ATOM 737 O O . GLU A 1 96 ? 0.3 12 18.547 1 78.88 96 GLU A O 1
ATOM 742 N N . THR A 1 97 ? -1.665 10.859 18.141 1 85.25 97 THR A N 1
ATOM 743 C CA . THR A 1 97 ? -1.445 10.984 16.703 1 85.25 97 THR A CA 1
ATOM 744 C C . THR A 1 97 ? -2.713 11.477 16 1 85.25 97 THR A C 1
ATOM 746 O O . THR A 1 97 ? -3.816 11.031 16.328 1 85.25 97 THR A O 1
ATOM 749 N N . ALA A 1 98 ? -2.604 12.508 15.211 1 90.69 98 ALA A N 1
ATOM 750 C CA . ALA A 1 98 ? -3.646 12.914 14.273 1 90.69 98 ALA A CA 1
ATOM 751 C C . ALA A 1 98 ? -3.209 12.68 12.828 1 90.69 98 ALA A C 1
ATOM 753 O O . ALA A 1 98 ? -2.047 12.352 12.57 1 90.69 98 ALA A O 1
ATOM 754 N N . TRP A 1 99 ? -4.199 12.773 11.883 1 88.25 99 TRP A N 1
ATOM 755 C CA . TRP A 1 99 ? -3.939 12.531 10.469 1 88.25 99 TRP A CA 1
ATOM 756 C C . TRP A 1 99 ? -4.281 13.758 9.633 1 88.25 99 TRP A C 1
ATOM 758 O O . TRP A 1 99 ? -5.277 14.438 9.891 1 88.25 99 TRP A O 1
ATOM 768 N N . LEU A 1 100 ? -3.395 14.094 8.719 1 95.31 100 LEU A N 1
ATOM 769 C CA . LEU A 1 100 ? -3.588 15.141 7.727 1 95.31 100 LEU A CA 1
ATOM 770 C C . LEU A 1 100 ? -3.729 14.555 6.328 1 95.31 100 LEU A C 1
ATOM 772 O O . LEU A 1 100 ? -2.822 13.867 5.844 1 95.31 100 LEU A O 1
ATOM 776 N N . GLN A 1 101 ? -4.84 14.703 5.738 1 90.75 101 GLN A N 1
ATOM 777 C CA . GLN A 1 101 ? -5.062 14.328 4.344 1 90.75 101 GLN A CA 1
ATOM 778 C C . GLN A 1 101 ? -5.07 15.562 3.441 1 90.75 101 GLN A C 1
ATOM 780 O O . GLN A 1 101 ? -5.777 16.531 3.715 1 90.75 101 GLN A O 1
ATOM 785 N N . VAL A 1 102 ? -4.207 15.57 2.416 1 92.38 102 VAL A N 1
ATOM 786 C CA . VAL A 1 102 ? -4.184 16.625 1.418 1 92.38 102 VAL A CA 1
ATOM 787 C C . VAL A 1 102 ? -4.516 16.062 0.043 1 92.38 102 VAL A C 1
ATOM 789 O O . VAL A 1 102 ? -3.949 15.047 -0.368 1 92.38 102 VAL A O 1
ATOM 792 N N . ASN A 1 103 ? -5.414 16.656 -0.589 1 82.81 103 ASN A N 1
ATOM 793 C CA . ASN A 1 103 ? -5.758 16.359 -1.976 1 82.81 103 ASN A CA 1
ATOM 794 C C . ASN A 1 103 ? -5.242 17.438 -2.926 1 82.81 103 ASN A C 1
ATOM 796 O O . ASN A 1 103 ? -5.688 18.578 -2.873 1 82.81 103 ASN A O 1
ATOM 800 N N . ALA A 1 104 ? -4.16 17.172 -3.678 1 78.81 104 ALA A N 1
ATOM 801 C CA . ALA A 1 104 ? -3.562 18.141 -4.602 1 78.81 104 ALA A CA 1
ATOM 802 C C . ALA A 1 104 ? -3.611 17.625 -6.035 1 78.81 104 ALA A C 1
ATOM 804 O O . ALA A 1 104 ? -2.879 16.703 -6.398 1 78.81 104 ALA A O 1
ATOM 805 N N . HIS A 1 105 ? -4.371 18.344 -6.879 1 76.62 105 HIS A N 1
ATOM 806 C CA . HIS A 1 105 ? -4.422 18.047 -8.305 1 76.62 105 HIS A CA 1
ATOM 807 C C . HIS A 1 105 ? -4.789 16.594 -8.555 1 76.62 105 HIS A C 1
ATOM 809 O O . HIS A 1 105 ? -4.176 15.93 -9.391 1 76.62 105 HIS A O 1
ATOM 815 N N . GLY A 1 106 ? -5.594 16.062 -7.59 1 77.31 106 GLY A N 1
ATOM 816 C CA . GLY A 1 106 ? -6.074 14.703 -7.809 1 77.31 106 GLY A CA 1
ATOM 817 C C . GLY A 1 106 ? -5.285 13.656 -7.047 1 77.31 106 GLY A C 1
ATOM 818 O O . GLY A 1 106 ? -5.695 12.492 -6.969 1 77.31 106 GLY A O 1
ATOM 819 N N . ASP A 1 107 ? -4.176 14.047 -6.512 1 78.25 107 ASP A N 1
ATOM 820 C CA . ASP A 1 107 ? -3.402 13.125 -5.691 1 78.25 107 ASP A CA 1
ATOM 821 C C . ASP A 1 107 ? -3.727 13.305 -4.207 1 78.25 107 ASP A C 1
ATOM 823 O O . ASP A 1 107 ? -3.91 14.43 -3.738 1 78.25 107 ASP A O 1
ATOM 827 N N . ILE A 1 108 ? -3.84 12.164 -3.506 1 81.81 108 ILE A N 1
ATOM 828 C CA . ILE A 1 108 ? -4.109 12.195 -2.072 1 81.81 108 ILE A CA 1
ATOM 829 C C . ILE A 1 108 ? -2.85 11.805 -1.303 1 81.81 108 ILE A C 1
ATOM 831 O O . ILE A 1 108 ? -2.166 10.844 -1.666 1 81.81 108 ILE A O 1
ATOM 835 N N . ALA A 1 109 ? -2.488 12.547 -0.38 1 90.69 109 ALA A N 1
ATOM 836 C CA . ALA A 1 109 ? -1.418 12.219 0.56 1 90.69 109 ALA A CA 1
ATOM 837 C C . ALA A 1 109 ? -1.931 12.219 1.997 1 90.69 109 ALA A C 1
ATOM 839 O O . ALA A 1 109 ? -2.734 13.078 2.375 1 90.69 109 ALA A O 1
ATOM 840 N N . ILE A 1 110 ? -1.511 11.219 2.762 1 89.19 110 ILE A N 1
ATOM 841 C CA . ILE A 1 110 ? -1.874 11.125 4.172 1 89.19 110 ILE A CA 1
ATOM 842 C C . ILE A 1 110 ? -0.614 11.172 5.031 1 89.19 110 ILE A C 1
ATOM 844 O O . ILE A 1 110 ? 0.344 10.43 4.781 1 89.19 110 ILE A O 1
ATOM 848 N N . PHE A 1 111 ? -0.647 12.102 6.047 1 91.75 111 PHE A N 1
ATOM 849 C CA . PHE A 1 111 ? 0.468 12.266 6.973 1 91.75 111 PHE A CA 1
ATOM 850 C C . PHE A 1 111 ? 0.015 12.047 8.414 1 91.75 111 PHE A C 1
ATOM 852 O O . PHE A 1 111 ? -1.095 12.438 8.781 1 91.75 111 PHE A O 1
ATOM 859 N N . SER A 1 112 ? 0.862 11.461 9.188 1 89.75 112 SER A N 1
ATOM 860 C CA . SER A 1 112 ? 0.667 11.43 10.633 1 89.75 112 SER A CA 1
ATOM 861 C C . SER A 1 112 ? 1.205 12.703 11.289 1 89.75 112 SER A C 1
ATOM 863 O O . SER A 1 112 ? 2.264 13.203 10.898 1 89.75 112 SER A O 1
ATOM 865 N N . LEU A 1 113 ? 0.447 13.25 12.234 1 93.69 113 LEU A N 1
ATOM 866 C CA . LEU A 1 113 ? 0.833 14.438 12.984 1 93.69 113 LEU A CA 1
ATOM 867 C C . LEU A 1 113 ? 1.031 14.109 14.461 1 93.69 113 LEU A C 1
ATOM 869 O O . LEU A 1 113 ? 0.147 13.531 15.094 1 93.69 113 LEU A O 1
ATOM 873 N N . PRO A 1 114 ? 2.229 14.438 14.977 1 92.25 114 PRO A N 1
ATOM 874 C CA . PRO A 1 114 ? 2.363 14.344 16.438 1 92.25 114 PRO A CA 1
ATOM 875 C C . PRO A 1 114 ? 1.582 15.43 17.172 1 92.25 114 PRO A C 1
ATOM 877 O O . PRO A 1 114 ? 1.978 16.594 17.156 1 92.25 114 PRO A O 1
ATOM 880 N N . VAL A 1 115 ? 0.527 15.055 17.922 1 91 115 VAL A N 1
ATOM 881 C CA . VAL A 1 115 ? -0.451 15.984 18.469 1 91 115 VAL A CA 1
ATOM 882 C C . VAL A 1 115 ? 0.205 16.859 19.547 1 91 115 VAL A C 1
ATOM 884 O O . VAL A 1 115 ? 0.104 18.078 19.5 1 91 115 VAL A O 1
ATOM 887 N N . PRO A 1 116 ? 0.962 16.297 20.484 1 92.75 116 PRO A N 1
ATOM 888 C CA . PRO A 1 116 ? 1.466 17.156 21.562 1 92.75 116 PRO A CA 1
ATOM 889 C C . PRO A 1 116 ? 2.361 18.281 21.047 1 92.75 116 PRO A C 1
ATOM 891 O O . PRO A 1 116 ? 2.193 19.438 21.438 1 92.75 116 PRO A O 1
ATOM 894 N N . GLU A 1 117 ? 3.238 17.984 20.094 1 94.5 117 GLU A N 1
ATOM 895 C CA . GLU A 1 117 ? 4.176 18.984 19.578 1 94.5 117 GLU A CA 1
ATOM 896 C C . GLU A 1 117 ? 3.457 20.031 18.734 1 94.5 117 GLU A C 1
ATOM 898 O O . GLU A 1 117 ? 3.701 21.234 18.891 1 94.5 117 GLU A O 1
ATOM 903 N N . LEU A 1 118 ? 2.586 19.578 17.938 1 96.12 118 LEU A N 1
ATOM 904 C CA . LEU A 1 118 ? 1.872 20.484 17.047 1 96.12 118 LEU A CA 1
ATOM 905 C C . LEU A 1 118 ? 0.892 21.344 17.844 1 96.12 118 LEU A C 1
ATOM 907 O O . LEU A 1 118 ? 0.761 22.547 17.578 1 96.12 118 LEU A O 1
ATOM 911 N N . GLU A 1 119 ? 0.289 20.734 18.812 1 95.38 119 GLU A N 1
ATOM 912 C CA . GLU A 1 119 ? -0.641 21.484 19.656 1 95.38 119 GLU A CA 1
ATOM 913 C C . GLU A 1 119 ? 0.07 22.609 20.391 1 95.38 119 GLU A C 1
ATOM 915 O O . GLU A 1 119 ? -0.416 23.734 20.422 1 95.38 119 GLU A O 1
ATOM 920 N N . GLU A 1 120 ? 1.165 22.312 20.938 1 95.94 120 GLU A N 1
ATOM 921 C CA . GLU A 1 120 ? 1.945 23.312 21.656 1 95.94 120 GLU A CA 1
ATOM 922 C C . GLU A 1 120 ? 2.344 24.469 20.734 1 95.94 120 GLU A C 1
ATOM 924 O O . GLU A 1 120 ? 2.232 25.625 21.094 1 95.94 120 GLU A O 1
ATOM 929 N N . TRP A 1 121 ? 2.809 24.125 19.562 1 97.62 121 TRP A N 1
ATOM 930 C CA . TRP A 1 121 ? 3.223 25.141 18.594 1 97.62 121 TRP A CA 1
ATOM 931 C C . TRP A 1 121 ? 2.033 25.984 18.156 1 97.62 121 TRP A C 1
ATOM 933 O O . TRP A 1 121 ? 2.135 27.219 18.078 1 97.62 121 TRP A O 1
ATOM 943 N N . ILE A 1 122 ? 0.895 25.359 17.875 1 97.44 122 ILE A N 1
ATOM 944 C CA . ILE A 1 122 ? -0.296 26.078 17.438 1 97.44 122 ILE A CA 1
ATOM 945 C C . ILE A 1 122 ? -0.78 27.016 18.547 1 97.44 122 ILE A C 1
ATOM 947 O O . ILE A 1 122 ? -1.206 28.141 18.281 1 97.44 122 ILE A O 1
ATOM 951 N N . ASP A 1 123 ? -0.634 26.562 19.75 1 96.88 123 ASP A N 1
ATOM 952 C CA . ASP A 1 123 ? -0.997 27.422 20.891 1 96.88 123 ASP A CA 1
ATOM 953 C C . ASP A 1 123 ? -0.169 28.703 20.906 1 96.88 123 ASP A C 1
ATOM 955 O O . ASP A 1 123 ? -0.682 29.766 21.219 1 96.88 123 ASP A O 1
ATOM 959 N N . ARG A 1 124 ? 1.064 28.594 20.531 1 96.25 124 ARG A N 1
ATOM 960 C CA . ARG A 1 124 ? 1.936 29.75 20.5 1 96.25 124 ARG A CA 1
ATOM 961 C C . ARG A 1 124 ? 1.497 30.734 19.406 1 96.25 124 ARG A C 1
ATOM 963 O O . ARG A 1 124 ? 1.639 31.938 19.562 1 96.25 124 ARG A O 1
ATOM 970 N N . THR A 1 125 ? 0.957 30.172 18.312 1 95.75 125 THR A N 1
ATOM 971 C CA . THR A 1 125 ? 0.449 31.062 17.266 1 95.75 125 THR A CA 1
ATOM 972 C C . THR A 1 125 ? -0.722 31.891 17.797 1 95.75 125 THR A C 1
ATOM 974 O O . THR A 1 125 ? -0.862 33.062 17.438 1 95.75 125 THR A O 1
ATOM 977 N N . TYR A 1 126 ? -1.478 31.312 18.688 1 94.75 126 TYR A N 1
ATOM 978 C CA . TYR A 1 126 ? -2.629 32 19.234 1 94.75 126 TYR A CA 1
ATOM 979 C C . TYR A 1 126 ? -2.193 33.062 20.266 1 94.75 126 TYR A C 1
ATOM 981 O O . TYR A 1 126 ? -2.902 34.031 20.5 1 94.75 126 TYR A O 1
ATOM 989 N N . LEU A 1 127 ? -1.052 32.875 20.812 1 93.56 127 LEU A N 1
ATOM 990 C CA . LEU A 1 127 ? -0.5 33.906 21.703 1 93.56 127 LEU A CA 1
ATOM 991 C C . LEU A 1 127 ? -0.007 35.125 20.922 1 93.56 127 LEU A C 1
ATOM 993 O O . LEU A 1 127 ? -0.096 36.25 21.391 1 93.56 127 LEU A O 1
ATOM 997 N N . HIS A 1 128 ? 0.426 34.781 19.656 1 91.19 128 HIS A N 1
ATOM 998 C CA . HIS A 1 128 ? 0.906 35.844 18.781 1 91.19 128 HIS A CA 1
ATOM 999 C C . HIS A 1 128 ? -0.255 36.625 18.172 1 91.19 128 HIS A C 1
ATOM 1001 O O . HIS A 1 128 ? -0.228 37.875 18.125 1 91.19 128 HIS A O 1
ATOM 1007 N N . VAL A 1 129 ? -1.233 35.906 17.703 1 93.31 129 VAL A N 1
ATOM 1008 C CA . VAL A 1 129 ? -2.471 36.5 17.203 1 93.31 129 VAL A CA 1
ATOM 1009 C C . VAL A 1 129 ? -3.672 35.75 17.797 1 93.31 129 VAL A C 1
ATOM 1011 O O . VAL A 1 129 ? -4.066 34.719 17.297 1 93.31 129 VAL A O 1
ATOM 1014 N N . PRO A 1 130 ? -4.242 36.312 18.891 1 93.31 130 PRO A N 1
ATOM 1015 C CA . PRO A 1 130 ? -5.348 35.625 19.562 1 93.31 130 PRO A CA 1
ATOM 1016 C C . PRO A 1 130 ? -6.555 35.406 18.656 1 93.31 130 PRO A C 1
ATOM 1018 O O . PRO A 1 130 ? -6.824 36.219 17.781 1 93.31 130 PRO A O 1
ATOM 1021 N N . ALA A 1 131 ? -7.258 34.25 18.906 1 91.5 131 ALA A N 1
ATOM 1022 C CA . ALA A 1 131 ? -8.484 33.938 18.172 1 91.5 131 ALA A CA 1
ATOM 1023 C C . ALA A 1 131 ? -9.461 35.125 18.234 1 91.5 131 ALA A C 1
ATOM 1025 O O . ALA A 1 131 ? -9.648 35.719 19.281 1 91.5 131 ALA A O 1
ATOM 1026 N N . GLY A 1 132 ? -10.062 35.562 17.109 1 89.06 132 GLY A N 1
ATOM 1027 C CA . GLY A 1 132 ? -11.047 36.656 17.062 1 89.06 132 GLY A CA 1
ATOM 1028 C C . GLY A 1 132 ? -10.445 38 16.688 1 89.06 132 GLY A C 1
ATOM 1029 O O . GLY A 1 132 ? -11.164 38.906 16.312 1 89.06 132 GLY A O 1
ATOM 1030 N N . THR A 1 133 ? -9.141 38.188 16.797 1 86.94 133 THR A N 1
ATOM 1031 C CA . THR A 1 133 ? -8.492 39.469 16.531 1 86.94 133 THR A CA 1
ATOM 1032 C C . THR A 1 133 ? -7.797 39.469 15.18 1 86.94 133 THR A C 1
ATOM 1034 O O . THR A 1 133 ? -7.102 40.438 14.828 1 86.94 133 THR A O 1
ATOM 1037 N N . GLU A 1 134 ? -7.965 38.344 14.438 1 85.44 134 GLU A N 1
ATOM 1038 C CA . GLU A 1 134 ? -7.207 38.125 13.211 1 85.44 134 GLU A CA 1
ATOM 1039 C C . GLU A 1 134 ? -7.531 39.188 12.156 1 85.44 134 GLU A C 1
ATOM 1041 O O . GLU A 1 134 ? -6.668 39.562 11.359 1 85.44 134 GLU A O 1
ATOM 1046 N N . SER A 1 135 ? -8.797 39.688 12.117 1 78.56 135 SER A N 1
ATOM 1047 C CA . SER A 1 135 ? -9.242 40.688 11.148 1 78.56 135 SER A CA 1
ATOM 1048 C C . SER A 1 135 ? -8.688 42.094 11.484 1 78.56 135 SER A C 1
ATOM 1050 O O . SER A 1 135 ? -8.5 42.906 10.594 1 78.56 135 SER A O 1
ATOM 1052 N N . SER A 1 136 ? -8.625 42.375 12.781 1 69.12 136 SER A N 1
ATOM 1053 C CA . SER A 1 136 ? -8.133 43.688 13.195 1 69.12 136 SER A CA 1
ATOM 1054 C C . SER A 1 136 ? -6.723 43.938 12.672 1 69.12 136 SER A C 1
ATOM 1056 O O . SER A 1 136 ? -6.359 45.094 12.367 1 69.12 136 SER A O 1
ATOM 1058 N N . ARG A 1 137 ? -6.043 42.938 12.555 1 60.78 137 ARG A N 1
ATOM 1059 C CA . ARG A 1 137 ? -4.672 43.062 12.07 1 60.78 137 A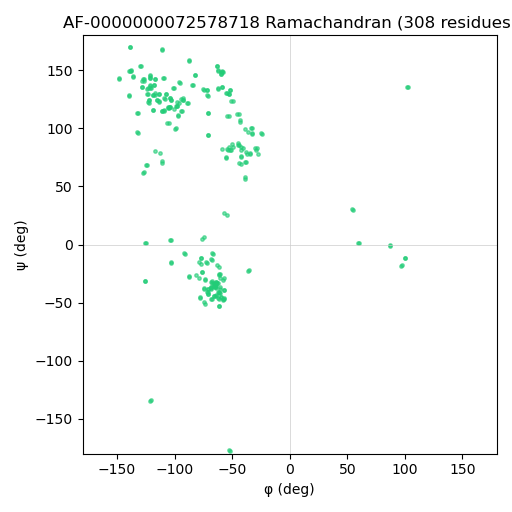RG A CA 1
ATOM 1060 C C . ARG A 1 137 ? -4.645 43.219 10.555 1 60.78 137 ARG A C 1
ATOM 1062 O O . ARG A 1 137 ? -3.689 43.781 10 1 60.78 137 ARG A O 1
ATOM 1069 N N . LEU A 1 138 ? -5.637 42.656 9.891 1 58.59 138 LEU A N 1
ATOM 1070 C CA . LEU A 1 138 ? -5.703 42.781 8.438 1 58.59 138 LEU A CA 1
ATOM 1071 C C . LEU A 1 138 ? -6.145 44.156 8.023 1 58.59 138 LEU A C 1
ATOM 1073 O O . LEU A 1 138 ? -6.109 44.5 6.84 1 58.59 138 LEU A O 1
ATOM 1077 N N . GLY A 1 139 ? -6.273 45.031 8.984 1 55.53 139 GLY A N 1
ATOM 1078 C CA . GLY A 1 139 ? -6.789 46.344 8.695 1 55.53 139 GLY A CA 1
ATOM 1079 C C . GLY A 1 139 ? -8.188 46.312 8.102 1 55.53 139 GLY A C 1
ATOM 1080 O O . GLY A 1 139 ? -8.617 47.281 7.477 1 55.53 139 GLY A O 1
ATOM 1081 N N . THR A 1 140 ? -8.758 45.219 7.945 1 53.31 140 THR A N 1
ATOM 1082 C CA . THR A 1 140 ? -10.055 45.094 7.289 1 53.31 140 THR A CA 1
ATOM 1083 C C . THR A 1 140 ? -11.125 45.875 8.055 1 53.31 140 THR A C 1
ATOM 1085 O O . THR A 1 140 ? -12.109 46.344 7.473 1 53.31 140 THR A O 1
ATOM 1088 N N . ASP A 1 141 ? -10.945 46 9.281 1 52.28 141 ASP A N 1
ATOM 1089 C CA . ASP A 1 141 ? -11.906 46.875 9.945 1 52.28 141 ASP A CA 1
ATOM 1090 C C . ASP A 1 141 ? -11.922 48.281 9.32 1 52.28 141 ASP A C 1
ATOM 1092 O O . ASP A 1 141 ? -12.977 48.875 9.172 1 52.28 141 ASP A O 1
ATOM 1096 N N . ALA A 1 142 ? -10.758 48.656 9.016 1 51.44 142 ALA A N 1
ATOM 1097 C CA . ALA A 1 142 ? -10.742 49.969 8.359 1 51.44 142 ALA A CA 1
ATOM 1098 C C . ALA A 1 142 ? -11.391 49.906 6.98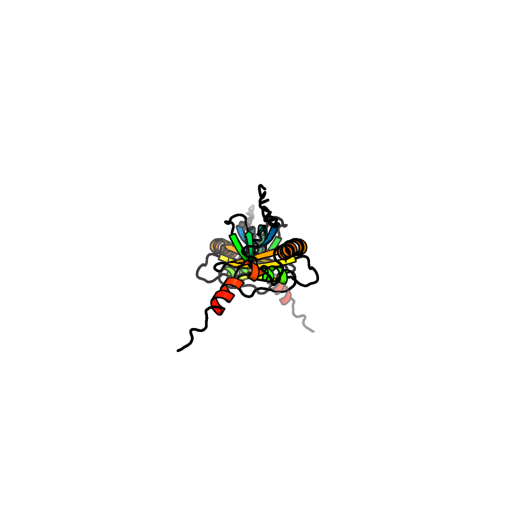 1 51.44 142 ALA A C 1
ATOM 1100 O O . ALA A 1 142 ? -12.094 50.812 6.574 1 51.44 142 ALA A O 1
ATOM 1101 N N . PHE A 1 143 ? -11.242 48.719 6.355 1 49.19 143 PHE A N 1
ATOM 1102 C CA . PHE A 1 143 ? -11.797 48.594 5.012 1 49.19 143 PHE A CA 1
ATOM 1103 C C . PHE A 1 143 ? -13.312 48.469 5.059 1 49.19 143 PHE A C 1
ATOM 1105 O O . PHE A 1 143 ? -14.016 49.125 4.293 1 49.19 143 PHE A O 1
ATOM 1112 N N . LEU A 1 144 ? -13.734 47.625 5.855 1 53 144 LEU A N 1
ATOM 1113 C CA . LEU A 1 144 ? -15.18 47.469 5.988 1 53 144 LEU A CA 1
ATOM 1114 C C . LEU A 1 144 ? -15.805 48.719 6.574 1 53 144 LEU A C 1
ATOM 1116 O O . LEU A 1 144 ? -16.875 49.156 6.148 1 53 144 LEU A O 1
ATOM 1120 N N . SER A 1 145 ? -15.109 49.344 7.426 1 53.66 145 SER A N 1
ATOM 1121 C CA . SER A 1 145 ? -15.594 50.625 7.938 1 53.66 145 SER A CA 1
ATOM 1122 C C . SER A 1 145 ? -15.641 51.656 6.836 1 53.66 145 SER A C 1
ATOM 1124 O O . SER A 1 145 ? -16.547 52.5 6.801 1 53.66 145 SER A O 1
ATOM 1126 N N . LYS A 1 146 ? -14.664 51.594 5.926 1 53.94 146 LYS A N 1
ATOM 1127 C CA . LYS A 1 146 ? -14.68 52.531 4.797 1 53.94 146 LYS A CA 1
ATOM 1128 C C . LYS A 1 146 ? -15.805 52.188 3.824 1 53.94 146 LYS A C 1
ATOM 1130 O O . LYS A 1 146 ? -16.453 53.094 3.273 1 53.94 146 LYS A O 1
ATOM 1135 N N . LEU A 1 147 ? -16.016 50.938 3.564 1 53.16 147 LEU A N 1
ATOM 1136 C CA . LEU A 1 147 ? -17.094 50.531 2.666 1 53.16 147 LEU A CA 1
ATOM 1137 C C . LEU A 1 147 ? -18.453 50.906 3.234 1 53.16 147 LEU A C 1
ATOM 1139 O O . LEU A 1 147 ? -19.359 51.281 2.49 1 53.16 147 LEU A O 1
ATOM 1143 N N . PHE A 1 148 ? -18.547 50.781 4.516 1 57.47 148 PHE A N 1
ATOM 1144 C CA . PHE A 1 148 ? -19.828 51.062 5.16 1 57.47 148 PHE A CA 1
ATOM 1145 C C . PHE A 1 148 ? -19.906 52.562 5.5 1 57.47 148 PHE A C 1
ATOM 1147 O O . PHE A 1 148 ? -21 53.094 5.73 1 57.47 148 PHE A O 1
ATOM 1154 N N . ASP A 1 149 ? -18.734 53.156 5.711 1 51.25 149 ASP A N 1
ATOM 1155 C CA . ASP A 1 149 ? -18.766 54.594 6 1 51.25 149 ASP A CA 1
ATOM 1156 C C . ASP A 1 149 ? -19 55.406 4.73 1 51.25 149 ASP A C 1
ATOM 1158 O O . ASP A 1 149 ? -18.953 56.625 4.762 1 51.25 149 ASP A O 1
ATOM 1162 N N . GLU A 1 150 ? -18.891 54.719 3.514 1 50.84 150 GLU A N 1
ATOM 1163 C CA . GLU A 1 150 ? -19.312 55.562 2.41 1 50.84 150 GLU A CA 1
ATOM 1164 C C . GLU A 1 150 ? -20.703 56.156 2.656 1 50.84 150 GLU A C 1
ATOM 1166 O O . GLU A 1 150 ? -21.641 55.406 2.967 1 50.84 150 GLU A O 1
ATOM 1171 N N . PRO A 1 151 ? -20.766 57.375 2.867 1 51.88 151 PRO A N 1
ATOM 1172 C CA . PRO A 1 151 ? -22 58.125 3.123 1 51.88 151 PRO A CA 1
ATOM 1173 C C . PRO A 1 151 ? -23.141 57.719 2.184 1 51.88 151 PRO A C 1
ATOM 1175 O O . PRO A 1 151 ? -22.891 57.312 1.039 1 51.88 151 PRO A O 1
ATOM 1178 N N . GLU A 1 152 ? -24.188 57 2.598 1 49.38 152 GLU A N 1
ATOM 1179 C CA . GLU A 1 152 ? -25.438 56.875 1.858 1 49.38 152 GLU A CA 1
ATOM 1180 C C . GLU A 1 152 ? -25.719 58.125 1.033 1 49.38 152 GLU A C 1
ATOM 1182 O O . GLU A 1 152 ? -25.797 59.219 1.579 1 49.38 152 GLU A O 1
ATOM 1187 N N . ALA A 1 153 ? -25.188 58.312 -0.165 1 47.06 153 ALA A N 1
ATOM 1188 C CA . ALA A 1 153 ? -25.578 59.375 -1.091 1 47.06 153 ALA A CA 1
ATOM 1189 C C . ALA A 1 153 ? -27.062 59.719 -0.975 1 47.06 153 ALA A C 1
ATOM 1191 O O . ALA A 1 153 ? -27.906 58.812 -0.991 1 47.06 153 ALA A O 1
ATOM 1192 N N . SER A 1 154 ? -27.438 60.75 -0.314 1 45.72 154 SER A N 1
ATOM 1193 C CA . SER A 1 154 ? -28.734 61.438 -0.23 1 45.72 154 SER A CA 1
ATOM 1194 C C . SER A 1 154 ? -29.391 61.531 -1.603 1 45.72 154 SER A C 1
ATOM 1196 O O . SER A 1 154 ? -28.812 62.094 -2.533 1 45.72 154 SER A O 1
ATOM 1198 N N . SER A 1 155 ? -30.062 60.531 -2.057 1 41.5 155 SER A N 1
ATOM 1199 C CA . SER A 1 155 ? -31.016 60.688 -3.15 1 41.5 155 SER A CA 1
ATOM 1200 C C . SER A 1 155 ? -31.781 62 -3.02 1 41.5 155 SER A C 1
ATOM 1202 O O . SER A 1 155 ? -32.656 62.125 -2.162 1 41.5 155 SER A O 1
ATOM 1204 N N . ARG A 1 156 ? -31.047 63.156 -2.955 1 30.44 156 ARG A N 1
ATOM 1205 C CA . ARG A 1 156 ? -31.828 64.312 -3.428 1 30.44 156 ARG A CA 1
ATOM 1206 C C . ARG A 1 156 ? -31.984 64.25 -4.945 1 30.44 156 ARG A C 1
ATOM 1208 O O . ARG A 1 156 ? -31.078 63.844 -5.66 1 30.44 156 ARG A O 1
ATOM 1215 N N . MET B 1 1 ? 15.133 78.188 25.469 1 37.06 1 MET B N 1
ATOM 1216 C CA . MET B 1 1 ? 14.258 77.125 25.891 1 37.06 1 MET B CA 1
ATOM 1217 C C . MET B 1 1 ? 14.078 76.062 24.781 1 37.06 1 MET B C 1
ATOM 1219 O O . MET B 1 1 ? 13.352 76.312 23.812 1 37.06 1 MET B O 1
ATOM 1223 N N . SER B 1 2 ? 15.219 75.438 24.422 1 45.34 2 SER B N 1
ATOM 1224 C CA . SER B 1 2 ? 15.445 74.312 23.453 1 45.34 2 SER B CA 1
ATOM 1225 C C . SER B 1 2 ? 14.594 73.125 23.781 1 45.34 2 SER B C 1
ATOM 1227 O O . SER B 1 2 ? 14.703 72.562 24.859 1 45.34 2 SER B O 1
ATOM 1229 N N . GLY B 1 3 ? 13.32 73.125 23.359 1 40.34 3 GLY B N 1
ATOM 1230 C CA . GLY B 1 3 ? 12.391 72 23.453 1 40.34 3 GLY B CA 1
ATOM 1231 C C . GLY B 1 3 ? 12.953 70.688 22.875 1 40.34 3 GLY B C 1
ATOM 1232 O O . GLY B 1 3 ? 13.195 70.625 21.672 1 40.34 3 GLY B O 1
ATOM 1233 N N . ASP B 1 4 ? 13.75 70 23.641 1 46.38 4 ASP B N 1
ATOM 1234 C CA . ASP B 1 4 ? 14.211 68.625 23.344 1 46.38 4 ASP B CA 1
ATOM 1235 C C . ASP B 1 4 ? 13.039 67.75 23.031 1 46.38 4 ASP B C 1
ATOM 1237 O O . ASP B 1 4 ? 12.211 67.438 23.906 1 46.38 4 ASP B O 1
ATOM 1241 N N . HIS B 1 5 ? 12.477 67.75 21.797 1 47.09 5 HIS B N 1
ATOM 1242 C CA . HIS B 1 5 ? 11.555 66.75 21.328 1 47.09 5 HIS B CA 1
ATOM 1243 C C . HIS B 1 5 ? 12.18 65.312 21.453 1 47.09 5 HIS B C 1
ATOM 1245 O O . HIS B 1 5 ? 13.172 65.062 20.781 1 47.09 5 HIS B O 1
ATOM 1251 N N . HIS B 1 6 ? 12.25 64.812 22.656 1 48.94 6 HIS B N 1
ATOM 1252 C CA . HIS B 1 6 ? 12.531 63.375 22.75 1 48.94 6 HIS B CA 1
ATOM 1253 C C . HIS B 1 6 ? 11.617 62.562 21.844 1 48.94 6 HIS B C 1
ATOM 1255 O O . HIS B 1 6 ? 10.391 62.594 22 1 48.94 6 HIS B O 1
ATOM 1261 N N . GLY B 1 7 ? 11.938 62.406 20.578 1 42.19 7 GLY B N 1
ATOM 1262 C CA . GLY B 1 7 ? 11.289 61.438 19.719 1 42.19 7 GLY B CA 1
ATOM 1263 C C . GLY B 1 7 ? 11.102 60.062 20.375 1 42.19 7 GLY B C 1
ATOM 1264 O O . GLY B 1 7 ? 12.07 59.438 20.797 1 42.19 7 GLY B O 1
ATOM 1265 N N . VAL B 1 8 ? 10.062 59.906 21.078 1 46.88 8 VAL B N 1
ATOM 1266 C CA . VAL B 1 8 ? 9.656 58.562 21.484 1 46.88 8 VAL B CA 1
ATOM 1267 C C . VAL B 1 8 ? 9.828 57.594 20.297 1 46.88 8 VAL B C 1
ATOM 1269 O O . VAL B 1 8 ? 9.133 57.719 19.297 1 46.88 8 VAL B O 1
ATOM 1272 N N . GLN B 1 9 ? 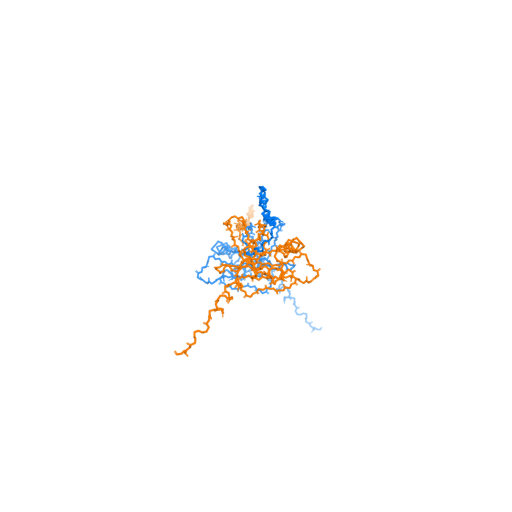11.031 57.188 19.969 1 49.47 9 GLN B N 1
ATOM 1273 C CA . GLN B 1 9 ? 11.188 56.031 19.094 1 49.47 9 GLN B CA 1
ATOM 1274 C C . GLN B 1 9 ? 10.219 54.906 19.469 1 49.47 9 GLN B C 1
ATOM 1276 O O . GLN B 1 9 ? 10.188 54.469 20.625 1 49.47 9 GLN B O 1
ATOM 1281 N N . ALA B 1 10 ? 8.961 54.938 18.984 1 48.53 10 ALA B N 1
ATOM 1282 C CA . ALA B 1 10 ? 8.102 53.75 19.062 1 48.53 10 ALA B CA 1
ATOM 1283 C C . ALA B 1 10 ? 8.898 52.469 18.844 1 48.53 10 ALA B C 1
ATOM 1285 O O . ALA B 1 10 ? 9.461 52.25 17.766 1 48.53 10 ALA B O 1
ATOM 1286 N N . GLN B 1 11 ? 9.602 52.031 19.844 1 44.5 11 GLN B N 1
ATOM 1287 C CA . GLN B 1 11 ? 10.125 50.656 19.766 1 44.5 11 GLN B CA 1
ATOM 1288 C C . GLN B 1 11 ? 9.07 49.719 19.219 1 44.5 11 GLN B C 1
ATOM 1290 O O . GLN B 1 11 ? 8.086 49.406 19.891 1 44.5 11 GLN B O 1
ATOM 1295 N N . HIS B 1 12 ? 8.68 49.781 17.953 1 45.88 12 HIS B N 1
ATOM 1296 C CA . HIS B 1 12 ? 7.918 48.656 17.406 1 45.88 12 HIS B CA 1
ATOM 1297 C C . HIS B 1 12 ? 8.438 47.344 17.922 1 45.88 12 HIS B C 1
ATOM 1299 O O . HIS B 1 12 ? 9.594 46.969 17.703 1 45.88 12 HIS B O 1
ATOM 1305 N N . SER B 1 13 ? 8.234 47.031 19.156 1 48.72 13 SER B N 1
ATOM 1306 C CA . SER B 1 13 ? 8.516 45.688 19.625 1 48.72 13 SER B CA 1
ATOM 1307 C C . SER B 1 13 ? 8.375 44.656 18.484 1 48.72 13 SER B C 1
ATOM 1309 O O . SER B 1 13 ? 7.281 44.5 17.938 1 48.72 13 SER B O 1
ATOM 1311 N N . ALA B 1 14 ? 9.281 44.5 17.609 1 48.75 14 ALA B N 1
ATOM 1312 C CA . ALA B 1 14 ? 9.32 43.469 16.578 1 48.75 14 ALA B CA 1
ATOM 1313 C C . ALA B 1 14 ? 8.719 42.156 17.078 1 48.75 14 ALA B C 1
ATOM 1315 O O . ALA B 1 14 ? 9.164 41.625 18.094 1 48.75 14 ALA B O 1
ATOM 1316 N N . ALA B 1 15 ? 7.473 42 17.141 1 55.28 15 ALA B N 1
ATOM 1317 C CA . ALA B 1 15 ? 6.855 40.75 17.469 1 55.28 15 ALA B CA 1
ATOM 1318 C C . ALA B 1 15 ? 7.785 39.562 17.125 1 55.28 15 ALA B C 1
ATOM 1320 O O . ALA B 1 15 ? 8.359 39.531 16.047 1 55.28 15 ALA B O 1
ATOM 1321 N N . GLN B 1 16 ? 8.516 39.062 18.062 1 64.25 16 GLN B N 1
ATOM 1322 C CA . GLN B 1 16 ? 9.406 37.938 17.922 1 64.25 16 GLN B CA 1
ATOM 1323 C C . GLN B 1 16 ? 8.789 36.875 17.016 1 64.25 16 GLN B C 1
ATOM 1325 O O . GLN B 1 16 ? 7.723 36.312 17.328 1 64.25 16 GLN B O 1
ATOM 1330 N N . ALA B 1 17 ? 9.195 36.875 15.805 1 78.5 17 ALA B N 1
ATOM 1331 C CA . ALA B 1 17 ? 8.734 35.906 14.812 1 78.5 17 ALA B CA 1
ATOM 1332 C C . ALA B 1 17 ? 8.742 34.5 15.383 1 78.5 17 ALA B C 1
ATOM 1334 O O . ALA B 1 17 ? 9.68 34.125 16.078 1 78.5 17 ALA B O 1
ATOM 1335 N N . LEU B 1 18 ? 7.574 33.906 15.57 1 90.12 18 LEU B N 1
ATOM 1336 C CA . LEU B 1 18 ? 7.484 32.5 16.016 1 90.12 18 LEU B CA 1
ATOM 1337 C C . LEU B 1 18 ? 8.375 31.609 15.172 1 90.12 18 LEU B C 1
ATOM 1339 O O . LEU B 1 18 ? 8.312 31.641 13.945 1 90.12 18 LEU B O 1
ATOM 1343 N N . LEU B 1 19 ? 9.281 30.906 15.836 1 93.75 19 LEU B N 1
ATOM 1344 C CA . LEU B 1 19 ? 10.156 29.969 15.148 1 93.75 19 LEU B CA 1
ATOM 1345 C C . LEU B 1 19 ? 9.352 28.844 14.492 1 93.75 19 LEU B C 1
ATOM 1347 O O . LEU B 1 19 ? 8.391 28.344 15.078 1 93.75 19 LEU B O 1
ATOM 1351 N N . PRO B 1 20 ? 9.703 28.578 13.289 1 96.44 20 PRO B N 1
ATOM 1352 C CA . PRO B 1 20 ? 9.039 27.453 12.641 1 96.44 20 PRO B CA 1
ATOM 1353 C C . PRO B 1 20 ? 9.219 26.141 13.406 1 96.44 20 PRO B C 1
ATOM 1355 O O . PRO B 1 20 ? 10.211 25.969 14.109 1 96.44 20 PRO B O 1
ATOM 1358 N N . LEU B 1 21 ? 8.234 25.25 13.352 1 97.38 21 LEU B N 1
ATOM 1359 C CA . LEU B 1 21 ? 8.328 23.906 13.906 1 97.38 21 LEU B CA 1
ATOM 1360 C C . LEU B 1 21 ? 8.766 22.906 12.836 1 97.38 21 LEU B C 1
ATOM 1362 O O . LEU B 1 21 ? 8.109 22.766 11.805 1 97.38 21 LEU B O 1
ATOM 1366 N N . SER B 1 22 ? 9.891 22.344 12.992 1 97.62 22 SER B N 1
ATOM 1367 C CA . SER B 1 22 ? 10.391 21.297 12.094 1 97.62 22 SER B CA 1
ATOM 1368 C C . SER B 1 22 ? 10.133 19.906 12.664 1 97.62 22 SER B C 1
ATOM 1370 O O . SER B 1 22 ? 10.492 19.625 13.812 1 97.62 22 SER B O 1
ATOM 1372 N N . LEU B 1 23 ? 9.398 19.047 11.867 1 96.75 23 LEU B N 1
ATOM 1373 C CA . LEU B 1 23 ? 9.07 17.688 12.266 1 96.75 23 LEU B CA 1
ATOM 1374 C C . LEU B 1 23 ? 9.43 16.703 11.164 1 96.75 23 LEU B C 1
ATOM 1376 O O . LEU B 1 23 ? 9.523 17.078 9.992 1 96.75 23 LEU B O 1
ATOM 1380 N N . CYS B 1 24 ? 9.703 15.477 11.57 1 95.94 24 CYS B N 1
ATOM 1381 C CA . CYS B 1 24 ? 9.719 14.344 10.648 1 95.94 24 CYS B CA 1
ATOM 1382 C C . CYS B 1 24 ? 8.414 13.562 10.727 1 95.94 24 CYS B C 1
ATOM 1384 O O . CYS B 1 24 ? 8.195 12.789 11.656 1 95.94 24 CYS B O 1
ATOM 1386 N N . LEU B 1 25 ? 7.543 13.852 9.734 1 94.94 25 LEU B N 1
ATOM 1387 C CA . LEU B 1 25 ? 6.238 13.195 9.727 1 94.94 25 LEU B CA 1
ATOM 1388 C C . LEU B 1 25 ? 6.305 11.859 8.992 1 94.94 25 LEU B C 1
ATOM 1390 O O . LEU B 1 25 ? 7.23 11.617 8.211 1 94.94 25 LEU B O 1
ATOM 1394 N N . SER B 1 26 ? 5.297 10.93 9.305 1 90.81 26 SER B N 1
ATOM 1395 C CA . SER B 1 26 ? 5.117 9.711 8.531 1 90.81 26 SER B CA 1
ATOM 1396 C C . SER B 1 26 ? 4.004 9.875 7.5 1 90.81 26 SER B C 1
ATOM 1398 O O . SER B 1 26 ? 2.891 10.281 7.836 1 90.81 26 SER B O 1
ATOM 1400 N N . GLN B 1 27 ? 4.352 9.734 6.285 1 91.5 27 GLN B N 1
ATOM 1401 C CA . GLN B 1 27 ? 3.357 9.703 5.215 1 91.5 27 GLN B CA 1
ATOM 1402 C C . GLN B 1 27 ? 2.941 8.266 4.898 1 91.5 27 GLN B C 1
ATOM 1404 O O . GLN B 1 27 ? 3.793 7.395 4.715 1 91.5 27 GLN B O 1
ATOM 1409 N N . MET B 1 28 ? 1.629 8.102 4.996 1 84.19 28 MET B N 1
ATOM 1410 C CA . MET B 1 28 ? 1.09 6.832 4.508 1 84.19 28 MET B CA 1
ATOM 1411 C C . MET B 1 28 ? 1.16 6.762 2.986 1 84.19 28 MET B C 1
ATOM 1413 O O . MET B 1 28 ? 0.521 7.555 2.293 1 84.19 28 MET B O 1
ATOM 1417 N N . THR B 1 29 ? 2.186 6.199 2.814 1 73.38 29 THR B N 1
ATOM 1418 C CA . THR B 1 29 ? 2.266 5.891 1.392 1 73.38 29 THR B CA 1
ATOM 1419 C C . THR B 1 29 ? 1.807 4.461 1.122 1 73.38 29 THR B C 1
ATOM 1421 O O . THR B 1 29 ? 1.913 3.594 1.992 1 73.38 29 THR B O 1
ATOM 1424 N N . GLY B 1 30 ? 0.853 4.277 0.582 1 65.75 30 GLY B N 1
ATOM 1425 C CA . GLY B 1 30 ? 0.379 2.936 0.271 1 65.75 30 GLY B CA 1
ATOM 1426 C C . GLY B 1 30 ? 0.368 2.637 -1.216 1 65.75 30 GLY B C 1
ATOM 1427 O O . GLY B 1 30 ? 0.161 3.537 -2.033 1 65.75 30 GLY B O 1
ATOM 1428 N N . ALA B 1 31 ? 1.176 2.402 -1.696 1 59.53 31 ALA B N 1
ATOM 1429 C CA . ALA B 1 31 ? 1.122 1.841 -3.043 1 59.53 31 ALA B CA 1
ATOM 1430 C C . ALA B 1 31 ? 1.305 0.326 -3.012 1 59.53 31 ALA B C 1
ATOM 1432 O O . ALA B 1 31 ? 2 -0.204 -2.143 1 59.53 31 ALA B O 1
ATOM 1433 N N . LEU B 1 32 ? 0.275 -0.357 -3.445 1 60.66 32 LEU B N 1
ATOM 1434 C CA . LEU B 1 32 ? 0.704 -1.694 -3.842 1 60.66 32 LEU B CA 1
ATOM 1435 C C . LEU B 1 32 ? 2.121 -1.666 -4.402 1 60.66 32 LEU B C 1
ATOM 1437 O O . LEU B 1 32 ? 2.457 -0.799 -5.211 1 60.66 32 LEU B O 1
ATOM 1441 N N . GLU B 1 33 ? 2.984 -1.996 -3.346 1 72.06 33 GLU B N 1
ATOM 1442 C CA . GLU B 1 33 ? 4.336 -2.139 -3.877 1 72.06 33 GLU B CA 1
ATOM 1443 C C . GLU B 1 33 ? 4.547 -3.518 -4.492 1 72.06 33 GLU B C 1
ATOM 1445 O O . GLU B 1 33 ? 3.879 -4.48 -4.109 1 72.06 33 GLU B O 1
ATOM 1450 N N . TRP B 1 34 ? 5.332 -3.439 -5.484 1 76.12 34 TRP B N 1
ATOM 1451 C CA . TRP B 1 34 ? 5.727 -4.699 -6.102 1 76.12 34 TRP B CA 1
ATOM 1452 C C . TRP B 1 34 ? 7.164 -5.059 -5.73 1 76.12 34 TRP B C 1
ATOM 1454 O O . TRP B 1 34 ? 8.078 -4.242 -5.895 1 76.12 34 TRP B O 1
ATOM 1464 N N . GLU B 1 35 ? 7.273 -6.16 -5.059 1 86.75 35 GLU B N 1
ATOM 1465 C CA . GLU B 1 35 ? 8.594 -6.68 -4.715 1 86.75 35 GLU B CA 1
ATOM 1466 C C . GLU B 1 35 ? 8.914 -7.941 -5.508 1 86.75 35 GLU B C 1
ATOM 1468 O O . GLU B 1 35 ? 8.039 -8.781 -5.73 1 86.75 35 GLU B O 1
ATOM 1473 N N . ASP B 1 36 ? 10.195 -8.047 -5.879 1 91.94 36 ASP B N 1
ATOM 1474 C CA . ASP B 1 36 ? 10.648 -9.25 -6.574 1 91.94 36 ASP B CA 1
ATOM 1475 C C . ASP B 1 36 ? 10.781 -10.422 -5.609 1 91.94 36 ASP B C 1
ATOM 1477 O O . ASP B 1 36 ? 11.352 -10.281 -4.523 1 91.94 36 ASP B O 1
ATOM 1481 N N . VAL B 1 37 ? 10.273 -11.531 -6.004 1 94.75 37 VAL B N 1
ATOM 1482 C CA . VAL B 1 37 ? 10.367 -12.758 -5.219 1 94.75 37 VAL B CA 1
ATOM 1483 C C . VAL B 1 37 ? 10.82 -13.914 -6.113 1 94.75 37 VAL B C 1
ATOM 1485 O O . VAL B 1 37 ? 10.086 -14.328 -7.016 1 94.75 37 VAL B O 1
ATOM 1488 N N . PRO B 1 38 ? 12.07 -14.453 -5.871 1 97 38 PRO B N 1
ATOM 1489 C CA . PRO B 1 38 ? 12.438 -15.672 -6.59 1 97 38 PRO B CA 1
ATOM 1490 C C . PRO B 1 38 ? 11.469 -16.828 -6.32 1 97 38 PRO B C 1
ATOM 1492 O O . PRO B 1 38 ? 11.047 -17.031 -5.18 1 97 38 PRO B O 1
ATOM 1495 N N . ALA B 1 39 ? 11.109 -17.5 -7.406 1 97.75 39 ALA B N 1
ATOM 1496 C CA . ALA B 1 39 ? 10.211 -18.641 -7.293 1 97.75 39 ALA B CA 1
ATOM 1497 C C . ALA B 1 39 ? 10.695 -19.797 -8.164 1 97.75 39 ALA B C 1
ATOM 1499 O O . ALA B 1 39 ? 11.258 -19.594 -9.242 1 97.75 39 ALA B O 1
ATOM 1500 N N . GLU B 1 40 ? 10.508 -21 -7.676 1 97.88 40 GLU B N 1
ATOM 1501 C CA . GLU B 1 40 ? 10.805 -22.219 -8.422 1 97.88 40 GLU B CA 1
ATOM 1502 C C . GLU B 1 40 ? 9.57 -23.109 -8.539 1 97.88 40 GLU B C 1
ATOM 1504 O O . GLU B 1 40 ? 8.922 -23.406 -7.535 1 97.88 40 GLU B O 1
ATOM 1509 N N . PHE B 1 41 ? 9.312 -23.516 -9.805 1 97.31 41 PHE B N 1
ATOM 1510 C CA . PHE B 1 41 ? 8.227 -24.438 -10.094 1 97.31 41 PHE B CA 1
ATOM 1511 C C . PHE B 1 41 ? 8.773 -25.844 -10.375 1 97.31 41 PHE B C 1
ATOM 1513 O O . PHE B 1 41 ? 9.648 -26 -11.234 1 97.31 41 PHE B O 1
ATOM 1520 N N . ARG B 1 42 ? 8.25 -26.812 -9.641 1 97.06 42 ARG B N 1
ATOM 1521 C CA . ARG B 1 42 ? 8.695 -28.188 -9.812 1 97.06 42 ARG B CA 1
ATOM 1522 C C . ARG B 1 42 ? 7.516 -29.125 -10.047 1 97.06 42 ARG B C 1
ATOM 1524 O O . ARG B 1 42 ? 6.449 -28.953 -9.453 1 97.06 42 ARG B O 1
ATOM 1531 N N . TYR B 1 43 ? 7.781 -30.094 -10.93 1 96.19 43 TYR B N 1
ATOM 1532 C CA . TYR B 1 43 ? 6.789 -31.125 -11.203 1 96.19 43 TYR B CA 1
ATOM 1533 C C . TYR B 1 43 ? 7.352 -32.5 -10.914 1 96.19 43 TYR B C 1
ATOM 1535 O O . TYR B 1 43 ? 8.438 -32.844 -11.383 1 96.19 43 TYR B O 1
ATOM 1543 N N . ASP B 1 44 ? 6.684 -33.25 -10.078 1 92.12 44 ASP B N 1
ATOM 1544 C CA . ASP B 1 44 ? 6.996 -34.625 -9.742 1 92.12 44 ASP B CA 1
ATOM 1545 C C . ASP B 1 44 ? 5.969 -35.562 -10.336 1 92.12 44 ASP B C 1
ATOM 1547 O O . ASP B 1 44 ? 4.805 -35.562 -9.922 1 92.12 44 ASP B O 1
ATOM 1551 N N . PRO B 1 45 ? 6.316 -36.438 -11.242 1 90.19 45 PRO B N 1
ATOM 1552 C CA . PRO B 1 45 ? 5.367 -37.344 -11.883 1 90.19 45 PRO B CA 1
ATOM 1553 C C . PRO B 1 45 ? 4.711 -38.312 -10.891 1 90.19 45 PRO B C 1
ATOM 1555 O O . PRO B 1 45 ? 3.684 -38.906 -11.203 1 90.19 45 PRO B O 1
ATOM 1558 N N . ASP B 1 46 ? 5.344 -38.438 -9.719 1 87.25 46 ASP B N 1
ATOM 1559 C CA . ASP B 1 46 ? 4.742 -39.312 -8.703 1 87.25 46 ASP B CA 1
ATOM 1560 C C . ASP B 1 46 ? 3.592 -38.594 -7.992 1 87.25 46 ASP B C 1
ATOM 1562 O O . ASP B 1 46 ? 2.795 -39.219 -7.297 1 87.25 46 ASP B O 1
ATOM 1566 N N . HIS B 1 47 ? 3.482 -37.281 -8.117 1 89.5 47 HIS B N 1
ATOM 1567 C CA . HIS B 1 47 ? 2.377 -36.438 -7.641 1 89.5 47 HIS B CA 1
ATOM 1568 C C . HIS B 1 47 ? 1.827 -35.562 -8.758 1 89.5 47 HIS B C 1
ATOM 1570 O O . HIS B 1 47 ? 1.907 -34.344 -8.68 1 89.5 47 HIS B O 1
ATOM 1576 N N . PRO B 1 48 ? 1.323 -36.281 -9.766 1 94 48 PRO B N 1
ATOM 1577 C CA . PRO B 1 48 ? 1.131 -35.656 -11.07 1 94 48 PRO B CA 1
ATOM 1578 C C . PRO B 1 48 ? 0.042 -34.594 -11.055 1 94 48 PRO B C 1
ATOM 1580 O O . PRO B 1 48 ? -0.09 -33.812 -12.008 1 94 48 PRO B O 1
ATOM 1583 N N . LEU B 1 49 ? -0.713 -34.438 -9.953 1 94.56 49 LEU B N 1
ATOM 1584 C CA . LEU B 1 49 ? -1.801 -33.469 -9.891 1 94.56 49 LEU B CA 1
ATOM 1585 C C . LEU B 1 49 ? -1.308 -32.156 -9.344 1 94.56 49 LEU B C 1
ATOM 1587 O O . LEU B 1 49 ? -2.02 -31.141 -9.406 1 94.56 49 LEU B O 1
ATOM 1591 N N . LEU B 1 50 ? -0.038 -32.156 -8.875 1 95.19 50 LEU B N 1
ATOM 1592 C CA . LEU B 1 50 ? 0.417 -30.984 -8.133 1 95.19 50 LEU B CA 1
ATOM 1593 C C . LEU B 1 50 ? 1.632 -30.359 -8.805 1 95.19 50 LEU B C 1
ATOM 1595 O O . LEU B 1 50 ? 2.447 -31.047 -9.406 1 95.19 50 LEU B O 1
ATOM 1599 N N . VAL B 1 51 ? 1.701 -29.062 -8.727 1 96.81 51 VAL B N 1
ATOM 1600 C CA . VAL B 1 51 ? 2.912 -28.281 -8.953 1 96.81 51 VAL B CA 1
ATOM 1601 C C . VAL B 1 51 ? 3.424 -27.719 -7.633 1 96.81 51 VAL B C 1
ATOM 1603 O O . VAL B 1 51 ? 2.66 -27.141 -6.863 1 96.81 51 VAL B O 1
ATOM 1606 N N . THR B 1 52 ? 4.676 -28.016 -7.352 1 97 52 THR B N 1
ATOM 1607 C CA . THR B 1 52 ? 5.312 -27.438 -6.168 1 97 52 THR B CA 1
ATOM 1608 C C . THR B 1 52 ? 5.949 -26.094 -6.488 1 97 52 THR B C 1
ATOM 1610 O O . THR B 1 52 ? 6.734 -25.984 -7.434 1 97 52 THR B O 1
ATOM 1613 N N . ILE B 1 53 ? 5.543 -25.031 -5.789 1 97.62 53 ILE B N 1
ATOM 1614 C CA . ILE B 1 53 ? 6.105 -23.703 -5.973 1 97.62 53 ILE B CA 1
ATOM 1615 C C . ILE B 1 53 ? 6.859 -23.281 -4.715 1 97.62 53 ILE B C 1
ATOM 1617 O O . ILE B 1 53 ? 6.289 -23.25 -3.623 1 97.62 53 ILE B O 1
ATOM 1621 N N . ARG B 1 54 ? 8.078 -22.969 -4.859 1 96.94 54 ARG B N 1
ATOM 1622 C CA . ARG B 1 54 ? 8.883 -22.422 -3.771 1 96.94 54 ARG B CA 1
ATOM 1623 C C . ARG B 1 54 ? 9.125 -20.938 -3.961 1 96.94 54 ARG B C 1
ATOM 1625 O O . ARG B 1 54 ? 9.672 -20.516 -4.98 1 96.94 54 ARG B O 1
ATOM 1632 N N . PHE B 1 55 ? 8.633 -20.125 -2.984 1 96.5 55 PHE B N 1
ATOM 1633 C CA . PHE B 1 55 ? 8.875 -18.688 -2.965 1 96.5 55 PHE B CA 1
ATOM 1634 C C . PHE B 1 55 ? 9.977 -18.344 -1.974 1 96.5 55 PHE B C 1
ATOM 1636 O O . PHE B 1 55 ? 9.977 -18.828 -0.839 1 96.5 55 PHE B O 1
ATOM 1643 N N . ALA B 1 56 ? 10.836 -17.547 -2.354 1 95.81 56 ALA B N 1
ATOM 1644 C CA . ALA B 1 56 ? 11.93 -17.141 -1.478 1 95.81 56 ALA B CA 1
ATOM 1645 C C . ALA B 1 56 ? 11.977 -15.617 -1.342 1 95.81 56 ALA B C 1
ATOM 1647 O O . ALA B 1 56 ? 12.938 -14.984 -1.776 1 95.81 56 ALA B O 1
ATOM 1648 N N . PRO B 1 57 ? 10.953 -15.047 -0.674 1 92 57 PRO B N 1
ATOM 1649 C CA . PRO B 1 57 ? 10.977 -13.594 -0.483 1 92 57 PRO B CA 1
ATOM 1650 C C . PRO B 1 57 ? 12.156 -13.117 0.353 1 92 57 PRO B C 1
ATOM 1652 O O . PRO B 1 57 ? 12.688 -13.883 1.167 1 92 57 PRO B O 1
ATOM 1655 N N . GLU B 1 58 ? 12.516 -11.875 0.083 1 88.31 58 GLU B N 1
ATOM 1656 C CA . GLU B 1 58 ? 13.562 -11.273 0.909 1 88.31 58 GLU B CA 1
ATOM 1657 C C . GLU B 1 58 ? 13.047 -10.961 2.312 1 88.31 58 GLU B C 1
ATOM 1659 O O . GLU B 1 58 ? 11.938 -10.461 2.475 1 88.31 58 GLU B O 1
ATOM 1664 N N . GLY B 1 59 ? 13.805 -11.328 3.346 1 86.19 59 GLY B N 1
ATOM 1665 C CA . GLY B 1 59 ? 13.453 -10.969 4.711 1 86.19 59 GLY B CA 1
ATOM 1666 C C . GLY B 1 59 ? 12.508 -11.961 5.367 1 86.19 59 GLY B C 1
ATOM 1667 O O . GLY B 1 59 ? 12.008 -11.711 6.465 1 86.19 59 GLY B O 1
ATOM 1668 N N . ALA B 1 60 ? 12.133 -12.945 4.664 1 84.06 60 ALA B N 1
ATOM 1669 C CA . ALA B 1 60 ? 11.273 -13.984 5.223 1 84.06 60 ALA B CA 1
ATOM 1670 C C . ALA B 1 60 ? 11.727 -15.367 4.781 1 84.06 60 ALA B C 1
ATOM 1672 O O . ALA B 1 60 ? 12.375 -15.516 3.744 1 84.06 60 ALA B O 1
ATOM 1673 N N . PRO B 1 61 ? 11.516 -16.359 5.551 1 90.94 61 PRO B N 1
ATOM 1674 C CA . PRO B 1 61 ? 11.852 -17.719 5.117 1 90.94 61 PRO B CA 1
ATOM 1675 C C . PRO B 1 61 ? 11.102 -18.141 3.854 1 90.94 61 PRO B C 1
ATOM 1677 O O . PRO B 1 61 ? 9.984 -17.672 3.615 1 90.94 61 PRO B O 1
ATOM 1680 N N . PRO B 1 62 ? 11.828 -18.969 3.148 1 94.12 62 PRO B N 1
ATOM 1681 C CA . PRO B 1 62 ? 11.117 -19.469 1.974 1 94.12 62 PRO B CA 1
ATOM 1682 C C . PRO B 1 62 ? 9.867 -20.266 2.34 1 94.12 62 PRO B C 1
ATOM 1684 O O . PRO B 1 62 ? 9.812 -20.875 3.408 1 94.12 62 PRO B O 1
ATOM 1687 N N . VAL B 1 63 ? 8.922 -20.219 1.47 1 92.75 63 VAL B N 1
ATOM 1688 C CA . VAL B 1 63 ? 7.676 -20.953 1.671 1 92.75 63 VAL B CA 1
ATOM 1689 C C . VAL B 1 63 ? 7.375 -21.797 0.444 1 92.75 63 VAL B C 1
ATOM 1691 O O . VAL B 1 63 ? 7.625 -21.391 -0.689 1 92.75 63 VAL B O 1
ATOM 1694 N N . THR B 1 64 ? 6.879 -23 0.65 1 94.88 64 THR B N 1
ATOM 1695 C CA . THR B 1 64 ? 6.516 -23.906 -0.43 1 94.88 64 THR B CA 1
ATOM 1696 C C . THR B 1 64 ? 5.008 -24.141 -0.462 1 94.88 64 THR B C 1
ATOM 1698 O O . THR B 1 64 ? 4.387 -24.375 0.579 1 94.88 64 THR B O 1
ATOM 1701 N N . TRP B 1 65 ? 4.48 -23.969 -1.591 1 94.81 65 TRP B N 1
ATOM 1702 C CA . TRP B 1 65 ? 3.064 -24.234 -1.813 1 94.81 65 TRP B CA 1
ATOM 1703 C C . TRP B 1 65 ? 2.875 -25.359 -2.83 1 94.81 65 TRP B C 1
ATOM 1705 O O . TRP B 1 65 ? 3.629 -25.469 -3.801 1 94.81 65 TRP B O 1
ATOM 1715 N N . HIS B 1 66 ? 1.896 -26.203 -2.625 1 94.75 66 HIS B N 1
ATOM 1716 C CA . HIS B 1 66 ? 1.454 -27.188 -3.607 1 94.75 66 HIS B CA 1
ATOM 1717 C C . HIS B 1 66 ? 0.156 -26.75 -4.277 1 94.75 66 HIS B C 1
ATOM 1719 O O . HIS B 1 66 ? -0.873 -26.609 -3.613 1 94.75 66 HIS B O 1
ATOM 1725 N N . VAL B 1 67 ? 0.219 -26.562 -5.543 1 96.69 67 VAL B N 1
ATOM 1726 C CA . VAL B 1 67 ? -0.895 -26.016 -6.309 1 96.69 67 VAL B CA 1
ATOM 1727 C C . VAL B 1 67 ? -1.358 -27.031 -7.344 1 96.69 67 VAL B C 1
ATOM 1729 O O . VAL B 1 67 ? -0.537 -27.703 -7.977 1 96.69 67 VAL B O 1
ATOM 1732 N N . GLY B 1 68 ? -2.617 -27.188 -7.492 1 96.38 68 GLY B N 1
ATOM 1733 C CA . GLY B 1 68 ? -3.111 -28.062 -8.547 1 96.38 68 GLY B CA 1
ATOM 1734 C C . GLY B 1 68 ? -2.588 -27.688 -9.922 1 96.38 68 GLY B C 1
ATOM 1735 O O . GLY B 1 68 ? -2.648 -26.531 -10.32 1 96.38 68 GLY B O 1
ATOM 1736 N N . ARG B 1 69 ? -2.096 -28.703 -10.594 1 97.19 69 ARG B N 1
ATOM 1737 C CA . ARG B 1 69 ? -1.561 -28.484 -11.93 1 97.19 69 ARG B CA 1
ATOM 1738 C C . ARG B 1 69 ? -2.617 -27.875 -12.852 1 97.19 69 ARG B C 1
ATOM 1740 O O . ARG B 1 69 ? -2.354 -26.891 -13.539 1 97.19 69 ARG B O 1
ATOM 1747 N N . ASP B 1 70 ? -3.811 -28.516 -12.781 1 95.75 70 ASP B N 1
ATOM 1748 C CA . ASP B 1 70 ? -4.895 -28.031 -13.633 1 95.75 70 ASP B CA 1
ATOM 1749 C C . ASP B 1 70 ? -5.371 -26.641 -13.188 1 95.75 70 ASP B C 1
ATOM 1751 O O . ASP B 1 70 ? -5.738 -25.812 -14.016 1 95.75 70 ASP B O 1
ATOM 1755 N N . LEU B 1 71 ? -5.418 -26.406 -11.906 1 95.19 71 LEU B N 1
ATOM 1756 C CA . LEU B 1 71 ? -5.777 -25.109 -11.367 1 95.19 71 LEU B CA 1
ATOM 1757 C C . LEU B 1 71 ? -4.844 -24.016 -11.891 1 95.19 71 LEU B C 1
ATOM 1759 O O . LEU B 1 71 ? -5.297 -22.969 -12.336 1 95.19 71 LEU B O 1
ATOM 1763 N N . LEU B 1 72 ? -3.535 -24.266 -11.875 1 97.31 72 LEU B N 1
ATOM 1764 C CA . LEU B 1 72 ? -2.529 -23.328 -12.352 1 97.31 72 LEU B CA 1
ATOM 1765 C C . LEU B 1 72 ? -2.66 -23.109 -13.859 1 97.31 72 LEU B C 1
ATOM 1767 O O . LEU B 1 72 ? -2.637 -21.969 -14.328 1 97.31 72 LEU B O 1
ATOM 1771 N N . HIS B 1 73 ? -2.846 -24.188 -14.586 1 96.38 73 HIS B N 1
ATOM 1772 C CA . HIS B 1 73 ? -2.986 -24.125 -16.047 1 96.38 73 HIS B CA 1
ATOM 1773 C C . HIS B 1 73 ? -4.203 -23.297 -16.438 1 96.38 73 HIS B C 1
ATOM 1775 O O . HIS B 1 73 ? -4.09 -22.391 -17.266 1 96.38 73 HIS B O 1
ATOM 1781 N N . GLU B 1 74 ? -5.328 -23.625 -15.891 1 94.12 74 GLU B N 1
ATOM 1782 C CA . GLU B 1 74 ? -6.57 -22.922 -16.203 1 94.12 74 GLU B CA 1
ATOM 1783 C C . GLU B 1 74 ? -6.488 -21.453 -15.789 1 94.12 74 GLU B C 1
ATOM 1785 O O . GLU B 1 74 ? -6.973 -20.578 -16.5 1 94.12 74 GLU B O 1
ATOM 1790 N N . GLY B 1 75 ? -5.91 -21.25 -14.656 1 93.62 75 GLY B N 1
ATOM 1791 C CA . GLY B 1 75 ? -5.82 -19.922 -14.078 1 93.62 75 GLY B CA 1
ATOM 1792 C C . GLY B 1 75 ? -5.051 -18.938 -14.945 1 93.62 75 GLY B C 1
ATOM 1793 O O . GLY B 1 75 ? -5.215 -17.719 -14.82 1 93.62 75 GLY B O 1
ATOM 1794 N N . LEU B 1 76 ? -4.148 -19.422 -15.789 1 93.12 76 LEU B N 1
ATOM 1795 C CA . LEU B 1 76 ? -3.373 -18.562 -16.672 1 93.12 76 LEU B CA 1
ATOM 1796 C C . LEU B 1 76 ? -4.266 -17.922 -17.734 1 93.12 76 LEU B C 1
ATOM 1798 O O . LEU B 1 76 ? -3.867 -16.953 -18.391 1 93.12 76 LEU B O 1
ATOM 1802 N N . ARG B 1 77 ? -5.543 -18.438 -17.891 1 87.06 77 ARG B N 1
ATOM 1803 C CA . ARG B 1 77 ? -6.426 -17.938 -18.938 1 87.06 77 ARG B CA 1
ATOM 1804 C C . ARG B 1 77 ? -7.762 -17.484 -18.359 1 87.06 77 ARG B C 1
ATOM 1806 O O . ARG B 1 77 ? -8.422 -16.609 -18.906 1 87.06 77 ARG B O 1
ATOM 1813 N N . THR B 1 78 ? -8.141 -18.109 -17.344 1 85.44 78 THR B N 1
ATOM 1814 C CA . THR B 1 78 ? -9.398 -17.812 -16.672 1 85.44 78 THR B CA 1
ATOM 1815 C C . THR B 1 78 ? -9.227 -17.844 -15.156 1 85.44 78 THR B C 1
ATOM 1817 O O . THR B 1 78 ? -8.164 -18.219 -14.656 1 85.44 78 THR B O 1
ATOM 1820 N N . THR B 1 79 ? -10.211 -17.406 -14.438 1 86.88 79 THR B N 1
ATOM 1821 C CA . THR B 1 79 ? -10.156 -17.5 -12.984 1 86.88 79 THR B CA 1
ATOM 1822 C C . THR B 1 79 ? -10.312 -18.953 -12.531 1 86.88 79 THR B C 1
ATOM 1824 O O . THR B 1 79 ? -11.188 -19.672 -13.031 1 86.88 79 THR B O 1
ATOM 1827 N N . SER B 1 80 ? -9.391 -19.438 -11.672 1 91.5 80 SER B N 1
ATOM 1828 C CA . SER B 1 80 ? -9.43 -20.797 -11.148 1 91.5 80 SER B CA 1
ATOM 1829 C C . SER B 1 80 ? -9.047 -20.828 -9.672 1 91.5 80 SER B C 1
ATOM 1831 O O . SER B 1 80 ? -8.266 -20 -9.203 1 91.5 80 SER B O 1
ATOM 1833 N N . GLY B 1 81 ? -9.633 -21.812 -8.922 1 90.75 81 GLY B N 1
ATOM 1834 C CA . GLY B 1 81 ? -9.344 -21.984 -7.508 1 90.75 81 GLY B CA 1
ATOM 1835 C C . GLY B 1 81 ? -10.438 -21.453 -6.605 1 90.75 81 GLY B C 1
ATOM 1836 O O . GLY B 1 81 ? -10.984 -20.375 -6.859 1 90.75 81 GLY B O 1
ATOM 1837 N N . LEU B 1 82 ? -10.875 -22.125 -5.551 1 83.94 82 LEU B N 1
ATOM 1838 C CA . LEU B 1 82 ? -11.93 -21.734 -4.625 1 83.94 82 LEU B CA 1
ATOM 1839 C C . LEU B 1 82 ? -11.422 -21.75 -3.186 1 83.94 82 LEU B C 1
ATOM 1841 O O . LEU B 1 82 ? -12.148 -21.391 -2.26 1 83.94 82 LEU B O 1
ATOM 1845 N N . GLY B 1 83 ? -10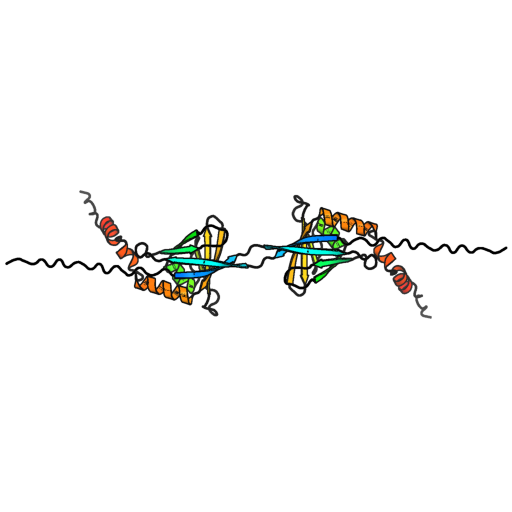.219 -22.047 -2.955 1 87.31 83 GLY B N 1
ATOM 1846 C CA . GLY B 1 83 ? -9.672 -22.172 -1.613 1 87.31 83 GLY B CA 1
ATOM 1847 C C . GLY B 1 83 ? -8.508 -21.219 -1.355 1 87.31 83 GLY B C 1
ATOM 1848 O O . GLY B 1 83 ? -8.602 -20.031 -1.65 1 87.31 83 GLY B O 1
ATOM 1849 N N . ASP B 1 84 ? -7.504 -21.781 -0.763 1 89.31 84 ASP B N 1
ATOM 1850 C CA . ASP B 1 84 ? -6.344 -21 -0.322 1 89.31 84 ASP B CA 1
ATOM 1851 C C . ASP B 1 84 ? -5.504 -20.547 -1.512 1 89.31 84 ASP B C 1
ATOM 1853 O O . ASP B 1 84 ? -4.656 -19.656 -1.375 1 89.31 84 ASP B O 1
ATOM 1857 N N . VAL B 1 85 ? -5.777 -21.188 -2.617 1 93.62 85 VAL B N 1
ATOM 1858 C CA . VAL B 1 85 ? -5.043 -20.828 -3.824 1 93.62 85 VAL B CA 1
ATOM 1859 C C . VAL B 1 85 ? -6.016 -20.406 -4.918 1 93.62 85 VAL B C 1
ATOM 1861 O O . VAL B 1 85 ? -6.953 -21.125 -5.246 1 93.62 85 VAL B O 1
ATOM 1864 N N . GLN B 1 86 ? -5.891 -19.156 -5.449 1 91.44 86 GLN B N 1
ATOM 1865 C CA . GLN B 1 86 ? -6.648 -18.672 -6.594 1 91.44 86 GLN B CA 1
ATOM 1866 C C . GLN B 1 86 ? -5.723 -18.078 -7.656 1 91.44 86 GLN B C 1
ATOM 1868 O O . GLN B 1 86 ? -4.742 -17.406 -7.332 1 91.44 86 GLN B O 1
ATOM 1873 N N . VAL B 1 87 ? -5.973 -18.422 -8.844 1 93.56 87 VAL B N 1
ATOM 1874 C CA . VAL B 1 87 ? -5.227 -17.875 -9.977 1 93.56 87 VAL B CA 1
ATOM 1875 C C . VAL B 1 87 ? -6.191 -17.219 -10.961 1 93.56 87 VAL B C 1
ATOM 1877 O O . VAL B 1 87 ? -7.281 -17.734 -11.211 1 93.56 87 VAL B O 1
ATOM 1880 N N . TRP B 1 88 ? -5.824 -16.016 -11.414 1 87.19 88 TRP B N 1
ATOM 1881 C CA . TRP B 1 88 ? -6.703 -15.398 -12.406 1 87.19 88 TRP B CA 1
ATOM 1882 C C . TRP B 1 88 ? -5.91 -14.531 -13.383 1 87.19 88 TRP B C 1
ATOM 1884 O O . TRP B 1 88 ? -4.816 -14.062 -13.055 1 87.19 88 TRP B O 1
ATOM 1894 N N . ALA B 1 89 ? -6.273 -14.5 -14.617 1 82 89 ALA B N 1
ATOM 1895 C CA . ALA B 1 89 ? -5.699 -13.656 -15.656 1 82 89 ALA B CA 1
ATOM 1896 C C . ALA B 1 89 ? -6.492 -12.359 -15.812 1 82 89 ALA B C 1
ATOM 1898 O O . ALA B 1 89 ? -7.707 -12.344 -15.594 1 82 89 ALA B O 1
ATOM 1899 N N . ASP B 1 90 ? -5.797 -11.188 -15.703 1 63.88 90 ASP B N 1
ATOM 1900 C CA . ASP B 1 90 ? -6.492 -9.93 -15.969 1 63.88 90 ASP B CA 1
ATOM 1901 C C . ASP B 1 90 ? -7.188 -9.961 -17.328 1 63.88 90 ASP B C 1
ATOM 1903 O O . ASP B 1 90 ? -6.984 -10.891 -18.109 1 63.88 90 ASP B O 1
ATOM 1907 N N . THR B 1 91 ? -7.773 -8.828 -17.625 1 54.78 91 THR B N 1
ATOM 1908 C CA . THR B 1 91 ? -8.516 -8.711 -18.875 1 54.78 91 THR B CA 1
ATOM 1909 C C . THR B 1 91 ? -7.648 -9.148 -20.047 1 54.78 91 THR B C 1
ATOM 1911 O O . THR B 1 91 ? -6.426 -8.984 -20.031 1 54.78 91 THR B O 1
ATOM 1914 N N . PRO B 1 92 ? -8.266 -10.062 -20.859 1 50.56 92 PRO B N 1
ATOM 1915 C CA . PRO B 1 92 ? -7.715 -10.727 -22.047 1 50.56 92 PRO B CA 1
ATOM 1916 C C . PRO B 1 92 ? -6.785 -9.82 -22.844 1 50.56 92 PRO B C 1
ATOM 1918 O O . PRO B 1 92 ? -5.961 -10.312 -23.625 1 50.56 92 PRO B O 1
ATOM 1921 N N . THR B 1 93 ? -6.945 -8.586 -22.672 1 49.97 93 THR B N 1
ATOM 1922 C CA . THR B 1 93 ? -6.176 -7.863 -23.672 1 49.97 93 THR B CA 1
ATOM 1923 C C . THR B 1 93 ? -4.68 -8.023 -23.422 1 49.97 93 THR B C 1
ATOM 1925 O O . THR B 1 93 ? -3.895 -8.109 -24.375 1 49.97 93 THR B O 1
ATOM 1928 N N . ASP B 1 94 ? -4.273 -8.062 -22.172 1 51.06 94 ASP B N 1
ATOM 1929 C CA . ASP B 1 94 ? -2.834 -8.227 -22 1 51.06 94 ASP B CA 1
ATOM 1930 C C . ASP B 1 94 ? -2.498 -9.602 -21.422 1 51.06 94 ASP B C 1
ATOM 1932 O O . ASP B 1 94 ? -2.385 -9.758 -20.203 1 51.06 94 ASP B O 1
ATOM 1936 N N . ARG B 1 95 ? -2.68 -10.641 -22.234 1 61.94 95 ARG B N 1
ATOM 1937 C CA . ARG B 1 95 ? -2.459 -12.062 -22 1 61.94 95 ARG B CA 1
ATOM 1938 C C . ARG B 1 95 ? -1.03 -12.328 -21.531 1 61.94 95 ARG B C 1
ATOM 1940 O O . ARG B 1 95 ? -0.522 -13.438 -21.672 1 61.94 95 ARG B O 1
ATOM 1947 N N . GLU B 1 96 ? -0.401 -11.352 -20.938 1 78.88 96 GLU B N 1
ATOM 1948 C CA . GLU B 1 96 ? 1.011 -11.531 -20.609 1 78.88 96 GLU B CA 1
ATOM 1949 C C . GLU B 1 96 ? 1.203 -11.828 -19.125 1 78.88 96 GLU B C 1
ATOM 1951 O O . GLU B 1 96 ? 2.191 -12.453 -18.734 1 78.88 96 GLU B O 1
ATOM 1956 N N . THR B 1 97 ? 0.102 -11.531 -18.391 1 85.25 97 THR B N 1
ATOM 1957 C CA . THR B 1 97 ? 0.294 -11.641 -16.953 1 85.25 97 THR B CA 1
ATOM 1958 C C . THR B 1 97 ? -0.931 -12.266 -16.281 1 85.25 97 THR B C 1
ATOM 1960 O O . THR B 1 97 ? -2.066 -11.945 -16.641 1 85.25 97 THR B O 1
ATOM 1963 N N . ALA B 1 98 ? -0.732 -13.289 -15.484 1 90.81 98 ALA B N 1
ATOM 1964 C CA . ALA B 1 98 ? -1.752 -13.805 -14.57 1 90.81 98 ALA B CA 1
ATOM 1965 C C . ALA B 1 98 ? -1.379 -13.531 -13.117 1 90.81 98 ALA B C 1
ATOM 1967 O O . ALA B 1 98 ? -0.269 -13.078 -12.828 1 90.81 98 ALA B O 1
ATOM 1968 N N . TRP B 1 99 ? -2.387 -13.75 -12.203 1 88.06 99 TRP B N 1
ATOM 1969 C CA . TRP B 1 99 ? -2.195 -13.484 -10.781 1 88.06 99 TRP B CA 1
ATOM 1970 C C . TRP B 1 99 ? -2.428 -14.75 -9.953 1 88.06 99 TRP B C 1
ATOM 1972 O O . TRP B 1 99 ? -3.342 -15.523 -10.242 1 88.06 99 TRP B O 1
ATOM 1982 N N . LEU B 1 100 ? -1.529 -14.984 -9.031 1 95.25 100 LEU B N 1
ATOM 1983 C CA . LEU B 1 100 ? -1.638 -16.062 -8.047 1 95.25 100 LEU B CA 1
ATOM 1984 C C . LEU B 1 100 ? -1.878 -15.492 -6.648 1 95.25 100 LEU B C 1
ATOM 1986 O O . LEU B 1 100 ? -1.064 -14.719 -6.141 1 95.25 100 LEU B O 1
ATOM 1990 N N . GLN B 1 101 ? -2.998 -15.766 -6.086 1 90.75 101 GLN B N 1
ATOM 1991 C CA . GLN B 1 101 ? -3.299 -15.43 -4.695 1 90.75 101 GLN B CA 1
ATOM 1992 C C . GLN B 1 101 ? -3.203 -16.656 -3.799 1 90.75 101 GLN B C 1
ATOM 1994 O O . GLN B 1 101 ? -3.799 -17.703 -4.094 1 90.75 101 GLN B O 1
ATOM 1999 N N . VAL B 1 102 ? -2.367 -16.578 -2.748 1 92.25 102 VAL B N 1
ATOM 2000 C CA . VAL B 1 102 ? -2.264 -17.641 -1.754 1 92.25 102 VAL B CA 1
ATOM 2001 C C . VAL B 1 102 ? -2.699 -17.109 -0.388 1 92.25 102 VAL B C 1
ATOM 2003 O O . VAL B 1 102 ? -2.252 -16.047 0.046 1 92.25 102 VAL B O 1
ATOM 2006 N N . ASN B 1 103 ? -3.549 -17.828 0.212 1 82.62 103 ASN B N 1
ATOM 2007 C CA . ASN B 1 103 ? -3.961 -17.562 1.589 1 82.62 103 ASN B CA 1
ATOM 2008 C C . ASN B 1 103 ? -3.363 -18.594 2.551 1 82.62 103 ASN B C 1
ATOM 2010 O O . ASN B 1 103 ? -3.684 -19.781 2.479 1 82.62 103 ASN B O 1
ATOM 2014 N N . ALA B 1 104 ? -2.344 -18.219 3.318 1 78.69 104 ALA B N 1
ATOM 2015 C CA . ALA B 1 104 ? -1.675 -19.125 4.25 1 78.69 104 ALA B CA 1
ATOM 2016 C C . ALA B 1 104 ? -1.8 -18.625 5.688 1 78.69 104 ALA B C 1
ATOM 2018 O O . ALA B 1 104 ? -1.182 -17.625 6.059 1 78.69 104 ALA B O 1
ATOM 2019 N N . HIS B 1 105 ? -2.504 -19.422 6.52 1 76.69 105 HIS B N 1
ATOM 2020 C CA . HIS B 1 105 ? -2.609 -19.141 7.945 1 76.69 105 HIS B CA 1
ATOM 2021 C C . HIS B 1 105 ? -3.141 -17.734 8.188 1 76.69 105 HIS B C 1
ATOM 2023 O O . HIS B 1 105 ? -2.627 -17 9.039 1 76.69 105 HIS B O 1
ATOM 2029 N N . GLY B 1 106 ? -3.977 -17.281 7.211 1 77.31 106 GLY B N 1
ATOM 2030 C CA . GLY B 1 106 ? -4.609 -15.984 7.426 1 77.31 106 GLY B CA 1
ATOM 2031 C C . GLY B 1 106 ? -3.924 -14.852 6.684 1 77.31 106 GLY B C 1
ATOM 2032 O O . GLY B 1 106 ? -4.453 -13.742 6.605 1 77.31 106 GLY B O 1
ATOM 2033 N N . ASP B 1 107 ? -2.768 -15.133 6.164 1 78.44 107 ASP B N 1
ATOM 2034 C CA . ASP B 1 107 ? -2.082 -14.117 5.367 1 78.44 107 ASP B CA 1
ATOM 2035 C C . ASP B 1 107 ? -2.348 -14.328 3.877 1 78.44 107 ASP B C 1
ATOM 2037 O O . ASP B 1 107 ? -2.412 -15.461 3.402 1 78.44 107 ASP B O 1
ATOM 2041 N N . ILE B 1 108 ? -2.547 -13.195 3.174 1 81.69 108 ILE B N 1
ATOM 2042 C CA . ILE B 1 108 ? -2.768 -13.242 1.733 1 81.69 108 ILE B CA 1
ATOM 2043 C C . ILE B 1 108 ? -1.532 -12.719 1.006 1 81.69 108 ILE B C 1
ATOM 2045 O O . ILE B 1 108 ? -0.963 -11.695 1.395 1 81.69 108 ILE B O 1
ATOM 2049 N N . ALA B 1 109 ? -1.067 -13.414 0.094 1 90.56 109 ALA B N 1
ATOM 2050 C CA . ALA B 1 109 ? -0.009 -12.977 -0.81 1 90.56 109 ALA B CA 1
ATOM 2051 C C . ALA B 1 109 ? -0.474 -13.016 -2.264 1 90.56 109 ALA B C 1
ATOM 2053 O O . ALA B 1 109 ? -1.168 -13.953 -2.67 1 90.56 109 ALA B O 1
ATOM 2054 N N . ILE B 1 110 ? -0.146 -11.969 -3.008 1 89.19 110 ILE B N 1
ATOM 2055 C CA . ILE B 1 110 ? -0.476 -11.914 -4.43 1 89.19 110 ILE B CA 1
ATOM 2056 C C . ILE B 1 110 ? 0.806 -11.812 -5.25 1 89.19 110 ILE B C 1
ATOM 2058 O O . ILE B 1 110 ? 1.671 -10.977 -4.969 1 89.19 110 ILE B O 1
ATOM 2062 N N . PHE B 1 111 ? 0.913 -12.734 -6.277 1 91.69 111 PHE B N 1
ATOM 2063 C CA . PHE B 1 111 ? 2.064 -12.773 -7.172 1 91.69 111 PHE B CA 1
ATOM 2064 C C . PHE B 1 111 ? 1.629 -12.594 -8.625 1 91.69 111 PHE B C 1
ATOM 2066 O O . PHE B 1 111 ? 0.579 -13.094 -9.031 1 91.69 111 PHE B O 1
ATOM 2073 N N . SER B 1 112 ? 2.432 -11.914 -9.375 1 89.75 112 SER B N 1
ATOM 2074 C CA . SER B 1 112 ? 2.275 -11.898 -10.828 1 89.75 112 SER B CA 1
ATOM 2075 C C . SER B 1 112 ? 2.959 -13.102 -11.469 1 89.75 112 SER B C 1
ATOM 2077 O O . SER B 1 112 ? 4.051 -13.492 -11.055 1 89.75 112 SER B O 1
ATOM 2079 N N . LEU B 1 113 ? 2.291 -13.711 -12.438 1 93.62 113 LEU B N 1
ATOM 2080 C CA . LEU B 1 113 ? 2.822 -14.852 -13.18 1 93.62 113 LEU B CA 1
ATOM 2081 C C . LEU B 1 113 ? 3.025 -14.492 -14.648 1 93.62 113 LEU B C 1
ATOM 2083 O O . LEU B 1 113 ? 2.1 -14.008 -15.312 1 93.62 113 LEU B O 1
ATOM 2087 N N . PRO B 1 114 ? 4.27 -14.68 -15.133 1 92.38 114 PRO B N 1
ATOM 2088 C CA . PRO B 1 114 ? 4.43 -14.555 -16.594 1 92.38 114 PRO B CA 1
ATOM 2089 C C . PRO B 1 114 ? 3.793 -15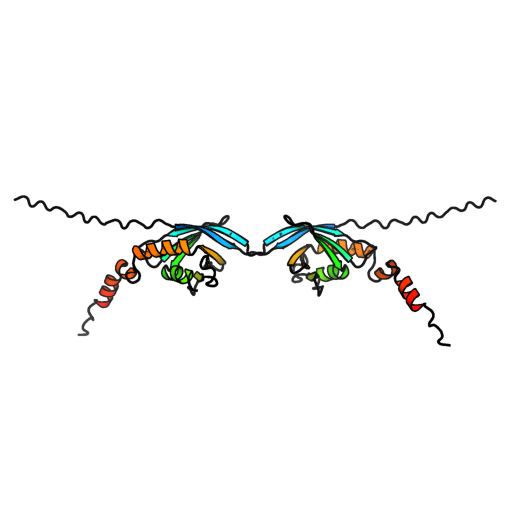.719 -17.344 1 92.38 114 PRO B C 1
ATOM 2091 O O . PRO B 1 114 ? 4.316 -16.828 -17.328 1 92.38 114 PRO B O 1
ATOM 2094 N N . VAL B 1 115 ? 2.725 -15.461 -18.109 1 91.06 115 VAL B N 1
ATOM 2095 C CA . VAL B 1 115 ? 1.868 -16.484 -18.688 1 91.06 115 VAL B CA 1
ATOM 2096 C C . VAL B 1 115 ? 2.643 -17.266 -19.75 1 91.06 115 VAL B C 1
ATOM 2098 O O . VAL B 1 115 ? 2.674 -18.5 -19.719 1 91.06 115 VAL B O 1
ATOM 2101 N N . PRO B 1 116 ? 3.365 -16.625 -20.672 1 92.75 116 PRO B N 1
ATOM 2102 C CA . PRO B 1 116 ? 3.988 -17.422 -21.734 1 92.75 116 PRO B CA 1
ATOM 2103 C C . PRO B 1 116 ? 4.984 -18.453 -21.203 1 92.75 116 PRO B C 1
ATOM 2105 O O . PRO B 1 116 ? 4.953 -19.609 -21.609 1 92.75 116 PRO B O 1
ATOM 2108 N N . GLU B 1 117 ? 5.805 -18.062 -20.219 1 94.5 117 GLU B N 1
ATOM 2109 C CA . GLU B 1 117 ? 6.828 -18.953 -19.688 1 94.5 117 GLU B CA 1
ATOM 2110 C C . GLU B 1 117 ? 6.207 -20.078 -18.875 1 94.5 117 GLU B C 1
ATOM 2112 O O . GLU B 1 117 ? 6.586 -21.25 -19.031 1 94.5 117 GLU B O 1
ATOM 2117 N N . LEU B 1 118 ? 5.258 -19.734 -18.094 1 96.12 118 LEU B N 1
ATOM 2118 C CA . LEU B 1 118 ? 4.621 -20.734 -17.234 1 96.12 118 LEU B CA 1
ATOM 2119 C C . LEU B 1 118 ? 3.766 -21.688 -18.062 1 96.12 118 LEU B C 1
ATOM 2121 O O . LEU B 1 118 ? 3.758 -22.891 -17.812 1 96.12 118 LEU B O 1
ATOM 2125 N N . GLU B 1 119 ? 3.125 -21.125 -19.031 1 95.38 119 GLU B N 1
ATOM 2126 C CA . GLU B 1 119 ? 2.305 -21.969 -19.906 1 95.38 119 GLU B CA 1
ATOM 2127 C C . GLU B 1 119 ? 3.154 -23 -20.625 1 95.38 119 GLU B C 1
ATOM 2129 O O . GLU B 1 119 ? 2.797 -24.188 -20.672 1 95.38 119 GLU B O 1
ATOM 2134 N N . GLU B 1 120 ? 4.223 -22.578 -21.156 1 96 120 GLU B N 1
ATOM 2135 C CA . GLU B 1 120 ? 5.125 -23.5 -21.844 1 96 120 GLU B CA 1
ATOM 2136 C C . GLU B 1 120 ? 5.621 -24.594 -20.922 1 96 120 GLU B C 1
ATOM 2138 O O . GLU B 1 120 ? 5.648 -25.766 -21.297 1 96 120 GLU B O 1
ATOM 2143 N N . TRP B 1 121 ? 6.016 -24.219 -19.734 1 97.62 121 TRP B N 1
ATOM 2144 C CA . TRP B 1 121 ? 6.512 -25.188 -18.766 1 97.62 121 TRP B CA 1
ATOM 2145 C C . TRP B 1 121 ? 5.41 -26.172 -18.359 1 97.62 121 TRP B C 1
ATOM 2147 O O . TRP B 1 121 ? 5.637 -27.375 -18.297 1 97.62 121 TRP B O 1
ATOM 2157 N N . ILE B 1 122 ? 4.203 -25.672 -18.109 1 97.44 122 ILE B N 1
ATOM 2158 C CA . ILE B 1 122 ? 3.086 -26.516 -17.688 1 97.44 122 ILE B CA 1
ATOM 2159 C C . ILE B 1 122 ? 2.732 -27.484 -18.828 1 97.44 122 ILE B C 1
ATOM 2161 O O . ILE B 1 122 ? 2.422 -28.641 -18.578 1 97.44 122 ILE B O 1
ATOM 2165 N N . ASP B 1 123 ? 2.871 -27.016 -20.016 1 96.88 123 ASP B N 1
ATOM 2166 C CA . ASP B 1 123 ? 2.631 -27.891 -21.172 1 96.88 123 ASP B CA 1
ATOM 2167 C C . ASP B 1 123 ? 3.592 -29.078 -21.156 1 96.88 123 ASP B C 1
ATOM 2169 O O . ASP B 1 123 ? 3.203 -30.203 -21.5 1 96.88 123 ASP B O 1
ATOM 2173 N N . ARG B 1 124 ? 4.793 -28.844 -20.766 1 96.25 124 ARG B N 1
ATOM 2174 C CA . ARG B 1 124 ? 5.781 -29.906 -20.703 1 96.25 124 ARG B CA 1
ATOM 2175 C C . ARG B 1 124 ? 5.418 -30.938 -19.641 1 96.25 124 ARG B C 1
ATOM 2177 O O . ARG B 1 124 ? 5.695 -32.125 -19.781 1 96.25 124 ARG B O 1
ATOM 2184 N N . THR B 1 125 ? 4.785 -30.453 -18.547 1 95.81 125 THR B N 1
ATOM 2185 C CA . THR B 1 125 ? 4.348 -31.391 -17.531 1 95.81 125 THR B CA 1
ATOM 2186 C C . THR B 1 125 ? 3.287 -32.344 -18.094 1 95.81 125 THR B C 1
ATOM 2188 O O . THR B 1 125 ? 3.262 -33.531 -17.75 1 95.81 125 THR B O 1
ATOM 2191 N N . TYR B 1 126 ? 2.51 -31.844 -19 1 94.81 126 TYR B N 1
ATOM 2192 C CA . TYR B 1 126 ? 1.455 -32.656 -19.594 1 94.81 126 TYR B CA 1
ATOM 2193 C C . TYR B 1 126 ? 2.027 -33.656 -20.609 1 94.81 126 TYR B C 1
ATOM 2195 O O . TYR B 1 126 ? 1.432 -34.688 -20.859 1 94.81 126 TYR B O 1
ATOM 2203 N N . LEU B 1 127 ? 3.164 -33.344 -21.125 1 93.62 127 LEU B N 1
ATOM 2204 C CA . LEU B 1 127 ? 3.846 -34.281 -22 1 93.62 127 LEU B CA 1
ATOM 2205 C C . LEU B 1 127 ? 4.438 -35.438 -21.188 1 93.62 127 LEU B C 1
ATOM 2207 O O . LEU B 1 127 ? 4.488 -36.594 -21.672 1 93.62 127 LEU B O 1
ATOM 2211 N N . HIS B 1 128 ? 4.797 -35.094 -19.922 1 91.19 128 HIS B N 1
ATOM 2212 C CA . HIS B 1 128 ? 5.363 -36.094 -19.047 1 91.19 128 HIS B CA 1
ATOM 2213 C C . HIS B 1 128 ? 4.277 -37 -18.469 1 91.19 128 HIS B C 1
ATOM 2215 O O . HIS B 1 128 ? 4.43 -38.219 -18.422 1 91.19 128 HIS B O 1
ATOM 2221 N N . VAL B 1 129 ? 3.217 -36.375 -18.016 1 93.44 129 VAL B N 1
ATOM 2222 C CA . VAL B 1 129 ? 2.037 -37.094 -17.547 1 93.44 129 VAL B CA 1
ATOM 2223 C C . VAL B 1 129 ? 0.781 -36.5 -18.172 1 93.44 129 VAL B C 1
ATOM 2225 O O . VAL B 1 129 ? 0.263 -35.469 -17.688 1 93.44 129 VAL B O 1
ATOM 2228 N N . PRO B 1 130 ? 0.297 -37.094 -19.281 1 93.44 130 PRO B N 1
ATOM 2229 C CA . PRO B 1 130 ? -0.855 -36.531 -20 1 93.44 130 PRO B CA 1
ATOM 2230 C C . PRO B 1 130 ? -2.105 -36.438 -19.125 1 93.44 130 PRO B C 1
ATOM 2232 O O . PRO B 1 130 ? -2.309 -37.281 -18.25 1 93.44 130 PRO B O 1
ATOM 2235 N N . ALA B 1 131 ? -2.912 -35.375 -19.391 1 91.56 131 ALA B N 1
ATOM 2236 C CA . ALA B 1 131 ? -4.184 -35.188 -18.688 1 91.56 131 ALA B CA 1
ATOM 2237 C C . ALA B 1 131 ? -5.027 -36.469 -18.781 1 91.56 131 ALA B C 1
ATOM 2239 O O . ALA B 1 131 ? -5.113 -37.094 -19.828 1 91.56 131 ALA B O 1
ATOM 2240 N N . GLY B 1 132 ? -5.629 -37 -17.703 1 89.19 132 GLY B N 1
ATOM 2241 C CA . GLY B 1 132 ? -6.492 -38.156 -17.688 1 89.19 132 GLY B CA 1
ATOM 2242 C C . GLY B 1 132 ? -5.766 -39.438 -17.297 1 89.19 132 GLY B C 1
ATOM 2243 O O . GLY B 1 132 ? -6.395 -40.438 -16.938 1 89.19 132 GLY B O 1
ATOM 2244 N N . THR B 1 133 ? -4.438 -39.5 -17.344 1 87.19 133 THR B N 1
ATOM 2245 C CA . THR B 1 133 ? -3.664 -40.719 -17.062 1 87.19 133 THR B CA 1
ATOM 2246 C C . THR B 1 133 ? -3.014 -40.656 -15.688 1 87.19 133 THR B C 1
ATOM 2248 O O . THR B 1 133 ? -2.227 -41.5 -15.32 1 87.19 133 THR B O 1
ATOM 2251 N N . GLU B 1 134 ? -3.326 -39.531 -14.938 1 85.56 134 GLU B N 1
ATOM 2252 C CA . GLU B 1 134 ? -2.631 -39.25 -13.688 1 85.56 134 GLU B CA 1
ATOM 2253 C C . GLU B 1 134 ? -2.871 -40.344 -12.656 1 85.56 134 GLU B C 1
ATOM 2255 O O . GLU B 1 134 ? -1.997 -40.625 -11.828 1 85.56 134 GLU B O 1
ATOM 2260 N N . SER B 1 135 ? -4.086 -41 -12.648 1 78.62 135 SER B N 1
ATOM 2261 C CA . SER B 1 135 ? -4.449 -42.031 -11.695 1 78.62 135 SER B CA 1
ATOM 2262 C C . SER B 1 135 ? -3.738 -43.344 -12.008 1 78.62 135 SER B C 1
ATOM 2264 O O . SER B 1 135 ? -3.496 -44.156 -11.109 1 78.62 135 SER B O 1
ATOM 2266 N N . SER B 1 136 ? -3.605 -43.656 -13.305 1 69.5 136 SER B N 1
ATOM 2267 C CA . SER B 1 136 ? -2.963 -44.906 -13.703 1 69.5 136 SER B CA 1
ATOM 2268 C C . SER B 1 136 ? -1.552 -45 -13.141 1 69.5 136 SER B C 1
ATOM 2270 O O . SER B 1 136 ? -1.08 -46.094 -12.828 1 69.5 136 SER B O 1
ATOM 2272 N N . ARG B 1 137 ? -0.989 -43.906 -12.969 1 60.94 137 ARG B N 1
ATOM 2273 C CA . ARG B 1 137 ? 0.374 -43.906 -12.453 1 60.94 137 ARG B CA 1
ATOM 2274 C C . ARG B 1 137 ? 0.381 -44.062 -10.938 1 60.94 137 ARG B C 1
ATOM 2276 O O . ARG B 1 137 ? 1.376 -44.531 -10.359 1 60.94 137 ARG B O 1
ATOM 2283 N N . LEU B 1 138 ? -0.687 -43.656 -10.297 1 58.41 138 LEU B N 1
ATOM 2284 C CA . LEU B 1 138 ? -0.778 -43.781 -8.852 1 58.41 138 LEU B CA 1
ATOM 2285 C C . LEU B 1 138 ? -1.063 -45.25 -8.461 1 58.41 138 LEU B C 1
ATOM 2287 O O . LEU B 1 138 ? -1.02 -45.594 -7.277 1 58.41 138 LEU B O 1
ATOM 2291 N N . GLY B 1 139 ? -1.069 -46.094 -9.406 1 55.22 139 GLY B N 1
ATOM 2292 C CA . GLY B 1 139 ? -1.432 -47.469 -9.133 1 55.22 139 GLY B CA 1
ATOM 2293 C C . GLY B 1 139 ? -2.834 -47.625 -8.57 1 55.22 139 GLY B C 1
ATOM 2294 O O . GLY B 1 139 ? -3.162 -48.625 -7.965 1 55.22 139 GLY B O 1
ATOM 2295 N N . THR B 1 140 ? -3.525 -46.562 -8.422 1 53 140 THR B N 1
ATOM 2296 C CA . THR B 1 140 ? -4.84 -46.625 -7.789 1 53 140 THR B CA 1
ATOM 2297 C C . THR B 1 140 ? -5.793 -47.5 -8.586 1 53 140 THR B C 1
ATOM 2299 O O . THR B 1 140 ? -6.734 -48.062 -8.031 1 53 140 THR B O 1
ATOM 2302 N N . ASP B 1 141 ? -5.602 -47.625 -9.789 1 52.16 141 ASP B N 1
ATOM 2303 C CA . ASP B 1 141 ? -6.445 -48.594 -10.484 1 52.16 141 ASP B CA 1
ATOM 2304 C C . ASP B 1 141 ? -6.305 -49.969 -9.859 1 52.16 141 ASP B C 1
ATOM 2306 O O . ASP B 1 141 ? -7.293 -50.719 -9.734 1 52.16 141 ASP B O 1
ATOM 2310 N N . ALA B 1 142 ? -5.109 -50.219 -9.523 1 51.44 142 ALA B N 1
ATOM 2311 C CA . ALA B 1 142 ? -4.949 -51.531 -8.867 1 51.44 142 ALA B CA 1
ATOM 2312 C C . ALA B 1 142 ? -5.629 -51.531 -7.5 1 51.44 142 ALA B C 1
ATOM 2314 O O . ALA B 1 142 ? -6.23 -52.531 -7.105 1 51.44 142 ALA B O 1
ATOM 2315 N N . PHE B 1 143 ? -5.629 -50.375 -6.879 1 48.94 143 PHE B N 1
ATOM 2316 C CA . PHE B 1 143 ? -6.207 -50.281 -5.543 1 48.94 143 PHE B CA 1
ATOM 2317 C C . PHE B 1 143 ? -7.73 -50.344 -5.609 1 48.94 143 PHE B C 1
ATOM 2319 O O . PHE B 1 143 ? -8.367 -51.094 -4.855 1 48.94 143 PHE B O 1
ATOM 2326 N N . LEU B 1 144 ? -8.227 -49.531 -6.43 1 52.84 144 LEU B N 1
ATOM 2327 C CA . LEU B 1 144 ? -9.68 -49.562 -6.578 1 52.84 144 LEU B CA 1
ATOM 2328 C C . LEU B 1 144 ? -10.148 -50.875 -7.18 1 52.84 144 LEU B C 1
ATOM 2330 O O . LEU B 1 144 ? -11.188 -51.406 -6.781 1 52.84 144 LEU B O 1
ATOM 2334 N N . SER B 1 145 ? -9.383 -51.375 -8.039 1 53.47 145 SER B N 1
ATOM 2335 C CA . SER B 1 145 ? -9.711 -52.688 -8.57 1 53.47 145 SER B CA 1
ATOM 2336 C C . SER B 1 145 ? -9.656 -53.781 -7.488 1 53.47 145 SER B C 1
ATOM 2338 O O . SER B 1 145 ? -10.477 -54.688 -7.48 1 53.47 145 SER B O 1
ATOM 2340 N N . LYS B 1 146 ? -8.711 -53.594 -6.551 1 54.16 146 LYS B N 1
ATOM 2341 C CA . LYS B 1 146 ? -8.641 -54.531 -5.434 1 54.16 146 LYS B CA 1
ATOM 2342 C C . LYS B 1 146 ? -9.805 -54.344 -4.473 1 54.16 146 LYS B C 1
ATOM 2344 O O . LYS B 1 146 ? -10.352 -55.312 -3.941 1 54.16 146 LYS B O 1
ATOM 2349 N N . LEU B 1 147 ? -10.172 -53.125 -4.191 1 52.75 147 LEU B N 1
ATOM 2350 C CA . LEU B 1 147 ? -11.289 -52.844 -3.301 1 52.75 147 LEU B CA 1
ATOM 2351 C C . LEU B 1 147 ? -12.602 -53.344 -3.887 1 52.75 147 LEU B C 1
ATOM 2353 O O . LEU B 1 147 ? -13.469 -53.844 -3.156 1 52.75 147 LEU B O 1
ATOM 2357 N N . PHE B 1 148 ? -12.711 -53.219 -5.164 1 57.09 148 PHE B N 1
ATOM 2358 C CA . PHE B 1 148 ? -13.938 -53.656 -5.82 1 57.09 148 PHE B CA 1
ATOM 2359 C C . PHE B 1 148 ? -13.859 -55.125 -6.172 1 57.09 148 PHE B C 1
ATOM 2361 O O . PHE B 1 148 ? -14.883 -55.781 -6.43 1 57.09 148 PHE B O 1
ATOM 2368 N N . ASP B 1 149 ? -12.617 -55.594 -6.379 1 50.97 149 ASP B N 1
ATOM 2369 C CA . ASP B 1 149 ? -12.477 -57.031 -6.68 1 50.97 149 ASP B CA 1
ATOM 2370 C C . ASP B 1 149 ? -12.625 -57.875 -5.414 1 50.97 149 ASP B C 1
ATOM 2372 O O . ASP B 1 149 ? -12.453 -59.094 -5.453 1 50.97 149 ASP B O 1
ATOM 2376 N N . GLU B 1 150 ? -12.609 -57.156 -4.188 1 50.69 150 GLU B N 1
ATOM 2377 C CA . GLU B 1 150 ? -12.938 -58.062 -3.084 1 50.69 150 GLU B CA 1
ATOM 2378 C C . GLU B 1 150 ? -14.258 -58.781 -3.332 1 50.69 150 GLU B C 1
ATOM 2380 O O . GLU B 1 150 ? -15.266 -58.125 -3.637 1 50.69 150 GLU B O 1
ATOM 2385 N N . PRO B 1 151 ? -14.18 -60 -3.564 1 51.88 151 PRO B N 1
ATOM 2386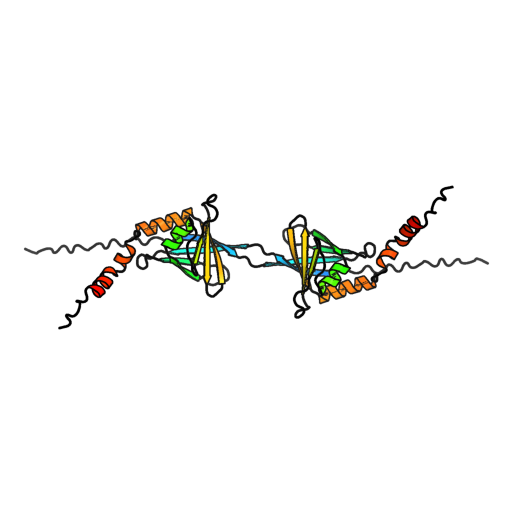 C CA . PRO B 1 151 ? -15.336 -60.844 -3.832 1 51.88 151 PRO B CA 1
ATOM 2387 C C . PRO B 1 151 ? -16.516 -60.562 -2.9 1 51.88 151 PRO B C 1
ATOM 2389 O O . PRO B 1 151 ? -16.312 -60.156 -1.755 1 51.88 151 PRO B O 1
ATOM 2392 N N . GLU B 1 152 ? -17.609 -59.906 -3.318 1 49.81 152 GLU B N 1
ATOM 2393 C CA . GLU B 1 152 ? -18.875 -59.906 -2.584 1 49.81 152 GLU B CA 1
ATOM 2394 C C . GLU B 1 152 ? -19.047 -61.188 -1.774 1 49.81 152 GLU B C 1
ATOM 2396 O O . GLU B 1 152 ? -19.016 -62.281 -2.33 1 49.81 152 GLU B O 1
ATOM 2401 N N . ALA B 1 153 ? -18.516 -61.375 -0.572 1 46.84 153 ALA B N 1
ATOM 2402 C CA . ALA B 1 153 ? -18.797 -62.469 0.344 1 46.84 153 ALA B CA 1
ATOM 2403 C C . ALA B 1 153 ? -20.25 -62.906 0.228 1 46.84 153 ALA B C 1
ATOM 2405 O O . ALA B 1 153 ? -21.156 -62.094 0.192 1 46.84 153 ALA B O 1
ATOM 2406 N N . SER B 1 154 ? -20.531 -63.969 -0.465 1 45.66 154 SER B N 1
ATOM 2407 C CA . SER B 1 154 ? -21.766 -64.75 -0.554 1 45.66 154 SER B CA 1
ATOM 2408 C C . SER B 1 154 ? -22.391 -64.938 0.821 1 45.66 154 SER B C 1
ATOM 2410 O O . SER B 1 154 ? -21.75 -65.5 1.729 1 45.66 154 SER B O 1
ATOM 2412 N N . SER B 1 155 ? -23.125 -63.969 1.321 1 41.47 155 SER B N 1
ATOM 2413 C CA . SER B 1 155 ? -24.031 -64.25 2.428 1 41.47 155 SER B CA 1
ATOM 2414 C C . SER B 1 155 ? -24.703 -65.625 2.258 1 41.47 155 SER B C 1
ATOM 2416 O O . SER B 1 155 ? -25.578 -65.75 1.409 1 41.47 155 SER B O 1
ATOM 2418 N N . ARG B 1 156 ? -23.891 -66.688 2.16 1 30.25 156 ARG B N 1
ATOM 2419 C CA . ARG B 1 156 ? -24.578 -67.938 2.604 1 30.25 156 ARG B CA 1
ATOM 2420 C C . ARG B 1 156 ? -24.797 -67.875 4.113 1 30.25 156 ARG B C 1
ATOM 2422 O O . ARG B 1 156 ? -23.938 -67.438 4.859 1 30.25 156 ARG B O 1
#

Radius of gyration: 37.09 Å; Cα contacts (8 Å, |Δi|>4): 500; chains: 2; bounding box: 56×153×53 Å

Nearest PDB structures (foldseek):
  6slc-assembly1_BBB  TM=9.085E-01  e=1.602E-07  Streptomyces sp. Ag82_O1-9
  3cm1-assembly1_A  TM=8.307E-01  e=2.138E-07  Thermobifida fusca YX
  6suj-assembly1_DDD  TM=9.112E-01  e=1.612E-06  Streptomyces sp. Ag82_O1-9
  6slc-assembly1_CCC  TM=8.596E-01  e=1.016E-06  Streptomyces sp. Ag82_O1-9
  6slc-assembly1_BBB  TM=8.979E-01  e=1.554E-07  Streptomyces sp. Ag82_O1-9

Sequence (312 aa):
MSGDHHGVQAQHSAAQALLPLSLCLSQMTGALEWEDVPAEFRYDPDHPLLVTIRFAPEGAPPVTWHVGRDLLHEGLRTTSGLGDVQVWADTPTDRETAWLQVNAHGDIAIFSLPVPELEEWIDRTYLHVPAGTESSRLGTDAFLSKLFDEPEASSRMSGDHHGVQAQHSAAQALLPLSLCLSQMTGALEWEDVPAEFRYDPDHPLLVTIRFAPEGAPPVTWHVGRDLLHEGLRTTSGLGDVQVWADTPTDRETAWLQVNAHGDIAIFSLPVPELEEWIDRTYLHVPAGTESSRLGTDAFLSKLFDEPEASSR

Secondary structure (DSSP, 8-state):
-----------------PPPEEEEEEEEEEEEEEEEEEEEEEE-TTSTTEEEEEE--TTS--EEEEEEHHHHHHHTTS-B-SSSEEEEE--GGGTTEEEEEEEETTEEEEEEEEHHHHHHHHHHHHHHS-TT-HHHHTTHHHHHHHHHSS------/-----------------PPPEEEEEEEEEEEEEEEEEEEEEEE-TTSTTEEEEEE--TTS--EEEEEEHHHHHHHTTS-B-SSSEEEEE--GGGTTEEEEEEEETTEEEEEEEEHHHHHHHHHHHHHHS-TT-HHHHTTHHHHHHHHHSS------

Foldseek 3Di:
DPPPPPPPPPPPVPPPPDDDDDDDDDDDDDDPDDDDWDKDWDADLLQLQWIWIWTPDPPDHIDIDIDGLVQALVLLDAWGDDPQWIKHDPDVPCSQWIWIWGADPRDIDIDIDGSVVVNVVSVVSCVVPPPPCSVVSNVVVVVVCVVVVPPPPPPD/DPPPPPPPPPPPVPPPPPDDDDDDDDDPDDDPDDDDWDKDWDADLLQLQWIWIWTPDPPDHIDIDIDGLVQALVLLDAWGDDPQWIKHDPDVPCSQWIWIWGADPRDIDIDIDGSVVVNVVSVVSCVVPPPPCSVVSNVCVVVVCVVVPPPPPPPD

Organism: Streptomyces coelicolor (strain ATCC BAA-471 / A3(2) / M145) (NCBI:txid100226)

InterPro domains:
  IPR006776 Sporulation-specific cell division protein SsgB [PF04686] (37-134)
  IPR038658 Sporulation-specific cell division protein SsgB superfamily [G3DSA:2.30.31.20] (14-148)

Solvent-accessible surface area (backbone atoms only — not comparable to full-atom values): 17827 Å² total; per-residue (Å²): 136,85,78,76,78,74,74,75,72,75,72,69,72,70,72,75,74,67,76,63,50,77,45,78,29,40,26,54,39,56,47,77,36,74,41,75,25,44,32,36,40,38,64,46,83,90,48,60,61,37,31,39,36,37,39,45,43,81,97,47,78,66,48,76,46,79,38,47,41,65,42,56,60,47,3,52,72,34,77,24,62,90,66,48,48,33,23,28,31,59,67,73,84,56,71,54,42,16,36,41,38,40,48,58,97,86,42,77,43,37,31,46,37,58,27,67,64,50,50,55,53,52,51,51,50,37,71,76,52,42,86,89,49,55,52,65,72,66,46,41,56,59,47,52,44,49,66,66,58,50,70,78,76,73,87,118,136,84,78,76,75,76,72,74,72,76,72,71,72,71,73,75,74,64,75,62,49,78,47,77,29,39,28,54,41,56,46,77,36,73,41,75,25,45,30,37,38,39,66,46,82,91,46,59,60,36,30,39,37,36,38,46,42,82,97,47,78,66,47,75,46,80,39,45,38,66,41,54,61,48,4,52,71,34,77,26,64,90,67,50,47,33,22,29,31,58,69,73,84,54,72,53,42,17,36,40,36,38,50,58,97,86,41,77,44,38,32,46,38,59,27,67,65,50,49,55,52,53,50,50,50,35,73,76,53,43,88,90,49,56,53,67,72,67,46,42,58,58,49,53,46,49,66,66,57,48,70,78,76,73,88,118

=== Feature glossary ===
Feature key, reading from the visual/contextual features back to the raw sequence:

Rendered structure images. Six rendered views show the 3D structure from the faces of a cube — i.e. along ±x, ±y, ±z. Rendering representation is drawn randomly per protein from cartoon (secondary-structure ribbons), sticks (backbone bonds), or molecular surface; coloring is either N→C rainbow (blue at the N-terminus through red at the C-terminus) or one color per chain.

Contact-map, Ramachandran, and PAE plots. The contact map is a binary N×N matrix image: pixel (i, j) is dark where Cα_i and Cα_j are within 8 Å and |i−j|>4. Because the |i−j|>4 filter removes local helical contacts, off-diagonal stripes parallel to the main diagonal indicate parallel β-sheets; stripes perpendicular to it indicate antiparallel β-sheets. The Ramachandran plot scatters every residue's (φ, ψ) pair against the sterically allowed regions. The PAE heatmap renders the predicted-aligned-error matrix.

InterPro / GO / CATH / organism. Database cross-references. InterPro integrates a dozen domain/family signature databases into unified entries with residue-range hits. GO terms attach function/process/location labels with evidence codes. CATH codes position the fold in a four-level structural taxonomy. Organism is the NCBI-taxonomy species name.

Nearest PDB structures. The Foldseek neighbor list gives the closest experimentally determined structures in the PDB, ranked by structural alignment. TM-score near 1 means near-identical fold; near 0.3 means only rough topology match. This is how one finds what a novel AlphaFold prediction most resembles in the solved-structure universe.

Predicted aligned error. PAE(i, j) answers: if I align the predicted and true structures on residue i, how far off (in Å) do I expect residue j to be? A block-diagonal PAE matrix with low values on the blocks and high values off-diagonal is the signature of a multi-domain protein with confidently predicted domains but uncertain inter-domain orientation.

Solvent-accessible surface area. Accessible surface area quantifies burial. A residue with SASA near zero is packed into the hydrophobic core; one with SASA >100 Å² sits on the surface. Computed here via the Shrake–Rupley numerical algorithm with a 1.4 Å probe.

B-factor. B-factor (Debye–Waller factor) reflects atomic displacement in the crystal lattice. It is an experimental observable (units Å²), not a prediction; low values mean the atom is pinned down, high values mean it moves or is heterogeneous across the crystal.

pLDDT. For AlphaFold models, the B-factor field carries pLDDT — the model's own estimate of local accuracy on a 0–100 scale. Regions with pLDDT<50 should be treated as essentially unmodeled; they often correspond to intrinsically disordered segments.

Backbone torsions (φ/ψ). φ (phi) and ψ (psi) are the two rotatable backbone dihedrals per residue: φ is the C(i-1)–N–Cα–C torsion, ψ is the N–Cα–C–N(i+1) torsion, both in degrees on (−180°, 180°]. α-helical residues cluster near (−60°, −45°); β-strand residues near (−120°, +130°). A Ramachandran plot is simply a scatter of (φ, ψ) for every residue.

Radius of gyration, Cα contacts, bounding box. Radius of gyration (Rg) is the root-mean-square distance of Cα atoms from their centroid — a single number for overall size and compactness. A globular domain of N residues has Rg ≈ 2.2·N^0.38 Å; an extended or disordered chain has a much larger Rg. The Cα contact count is the number of residue pairs whose Cα atoms are within 8 Å and are more than four positions apart in sequence — a standard proxy for tertiary packing density. The bounding box is the smallest axis-aligned box enclosing all Cα atoms.

Secondary structure (3-state, P-SEA). Three-state secondary structure (P-SEA) collapses the eight DSSP classes into helix (a), strand (b), and coil (c). P-SEA assigns these from Cα geometry alone — distances and angles — without requiring backbone oxygens, so it works on any Cα trace.

Secondary structure (8-state, DSSP). DSSP 8-state secondary structure assigns each residue one of H (α-helix), G (3₁₀-helix), I (π-helix), E (extended β-strand), B (isolated β-bridge), T (hydrogen-bonded turn), S (bend), or '-' (coil). The assignment is computed from backbone hydrogen-bond geometry via the Kabsch–Sander algorithm.

Foldseek 3Di. A 3Di character summarizes, for each residue, the relative orientation of the Cα frame of its nearest spatial neighbor. Because it encodes fold topology rather than chemistry, 3Di alignments detect remote structural similarity that sequence alignment misses.

mmCIF coordinates. The mmCIF block holds the 3D Cartesian coordinates of each backbone atom (N, Cα, C, O) in ångströms. mmCIF is the PDB's canonical archive format — a tagged-loop text representation of the atomic model.

Sequence. Sequence gives the chain of amino acids in standard one-letter code (A=alanine, C=cysteine, …, Y=tyrosine), read N→C. It is the only feature that is directly encoded by the gene; all structural features are derived from the folded form of this sequence.